Protein AF-A0A8T3TRQ3-F1 (afdb_monomer_lite)

Secondary structure (DSSP, 8-state):
-HHHHHHHHHHHHHHHHHHHT-HHHHHHHHHHHHHHHHHHHHHHTHHHHHSS-SSS--TTHHHHHHHHHHHHHHHHHHHHHHHHHH-SSGGG--HHHHHHHHHIIIIIIIIHHHHHHHHHHT-TT--HHHHHHHHHHHHHHHHHHHHHHHTT-HHHHHHHHHHHHHHHHHHHHHHHHHHHHTSPPGGGGGPPPPP--

Radius of gyration: 22.0 Å; chains: 1; bounding box: 48×35×87 Å

Foldseek 3Di:
DLLVCLQVVLVVQCVVCVVPVNNLVSLVSSLVSLVVSLVCLVVPPLVVLCPDDPPFLALSVLQNQLSVLVSVLSVLVNVQSVCCSPDPDNVPGLVLSVVLSVCSNVLRHVVSVVLSVLCVVQVVPPDSVLSVLLVCLSRVLSVQLSVCSVVVPPVSVVRSVVSNVVSVVSSVVVSVVRVVVPPDDCVVVVDDDPDDD

pLDDT: mean 89.7, std 10.01, range [53.72, 98.25]

Structure (mmCIF, N/CA/C/O backbone):
data_AF-A0A8T3TRQ3-F1
#
_entry.id   AF-A0A8T3TRQ3-F1
#
loop_
_atom_site.group_PDB
_atom_site.id
_atom_site.type_symbol
_atom_site.label_atom_id
_atom_site.label_alt_id
_atom_site.label_comp_id
_atom_site.label_asym_id
_atom_site.label_entity_id
_atom_site.label_seq_id
_atom_site.pdbx_PDB_ins_code
_atom_site.Cartn_x
_atom_site.Cartn_y
_atom_site.Cartn_z
_atom_site.occupancy
_atom_site.B_iso_or_equiv
_atom_site.auth_seq_id
_atom_site.auth_comp_id
_atom_site.auth_asym_id
_atom_site.auth_atom_id
_atom_site.pdbx_PDB_model_num
ATOM 1 N N . LEU A 1 1 ? 10.383 -18.252 5.170 1.00 75.94 1 LEU A N 1
ATOM 2 C CA . LEU A 1 1 ? 11.829 -17.995 4.984 1.00 75.94 1 LEU A CA 1
ATOM 3 C C . LEU A 1 1 ? 12.228 -17.947 3.516 1.00 75.94 1 LEU A C 1
ATOM 5 O O . LEU A 1 1 ? 12.729 -16.913 3.120 1.00 75.94 1 LEU A O 1
ATOM 9 N N . VAL A 1 2 ? 11.930 -18.964 2.694 1.00 77.75 2 VAL A N 1
ATOM 10 C CA . VAL A 1 2 ? 12.290 -18.967 1.252 1.00 77.75 2 VAL A CA 1
ATOM 11 C C . VAL A 1 2 ? 11.845 -17.703 0.504 1.00 77.75 2 VAL A C 1
ATOM 13 O O . VAL A 1 2 ? 12.655 -17.097 -0.178 1.00 77.75 2 VAL A O 1
ATOM 16 N N . GLN A 1 3 ? 10.599 -17.250 0.685 1.00 77.19 3 GLN A N 1
ATOM 17 C CA . GLN A 1 3 ? 10.119 -16.007 0.069 1.00 77.19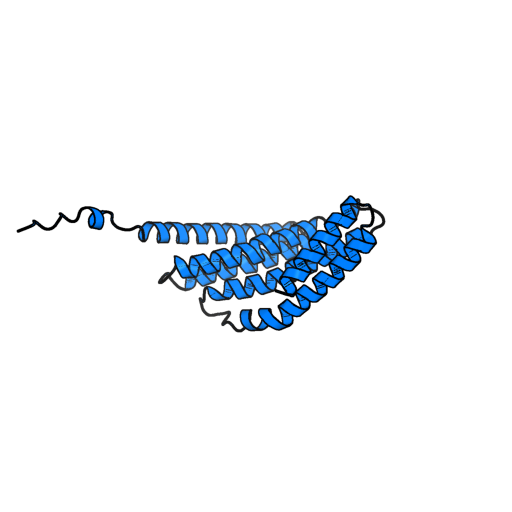 3 GLN A CA 1
ATOM 18 C C . GLN A 1 3 ? 10.913 -14.771 0.527 1.00 77.19 3 GLN A C 1
ATOM 20 O O . GLN A 1 3 ? 11.322 -13.977 -0.304 1.00 77.19 3 GLN A O 1
ATOM 25 N N . LEU A 1 4 ? 11.143 -14.613 1.836 1.00 80.12 4 LEU A N 1
ATOM 26 C CA . LEU A 1 4 ? 11.917 -13.488 2.379 1.00 80.12 4 LEU A CA 1
ATOM 27 C C . LEU A 1 4 ? 13.363 -13.510 1.872 1.00 80.12 4 LEU A C 1
ATOM 29 O O . LEU A 1 4 ? 13.895 -12.472 1.503 1.00 80.12 4 LEU A O 1
ATOM 33 N N . GLY A 1 5 ? 13.963 -14.702 1.806 1.00 77.31 5 GLY A N 1
ATOM 34 C CA . GLY A 1 5 ? 15.280 -14.904 1.216 1.00 77.31 5 GLY A CA 1
ATOM 35 C C . GLY A 1 5 ? 15.308 -14.517 -0.260 1.00 77.31 5 GLY A C 1
ATOM 36 O O . GLY A 1 5 ? 16.213 -13.806 -0.667 1.00 77.31 5 GLY A O 1
ATOM 37 N N . ALA A 1 6 ? 14.299 -14.908 -1.044 1.00 78.44 6 ALA A N 1
ATOM 38 C CA . ALA A 1 6 ? 14.194 -14.538 -2.454 1.00 78.44 6 ALA A CA 1
ATOM 39 C C . ALA A 1 6 ? 14.056 -13.017 -2.653 1.00 78.44 6 ALA A C 1
ATOM 41 O O . ALA A 1 6 ? 14.806 -12.459 -3.446 1.00 78.44 6 ALA A O 1
ATOM 42 N N . LEU A 1 7 ? 13.180 -12.348 -1.886 1.00 79.25 7 LEU A N 1
ATOM 43 C CA . LEU A 1 7 ? 13.025 -10.883 -1.909 1.00 79.25 7 LEU A CA 1
ATOM 44 C C . LEU A 1 7 ? 14.354 -10.175 -1.592 1.00 79.25 7 LEU A C 1
ATOM 46 O O . LEU A 1 7 ? 14.756 -9.240 -2.280 1.00 79.25 7 LEU A O 1
ATOM 50 N N . PHE A 1 8 ? 15.037 -10.631 -0.540 1.00 84.81 8 PHE A N 1
ATOM 51 C CA . PHE A 1 8 ? 16.283 -10.034 -0.066 1.00 84.81 8 PHE A CA 1
ATOM 52 C C . PHE A 1 8 ? 17.439 -10.248 -1.047 1.00 84.81 8 PHE A C 1
ATOM 54 O O . PHE A 1 8 ? 18.136 -9.299 -1.398 1.00 84.81 8 PHE A O 1
ATOM 61 N N . ILE A 1 9 ? 17.623 -11.483 -1.518 1.00 87.62 9 ILE A N 1
ATOM 62 C CA . ILE A 1 9 ? 18.669 -11.831 -2.484 1.00 87.62 9 ILE A CA 1
ATOM 63 C C . ILE A 1 9 ? 18.440 -11.086 -3.799 1.00 87.62 9 ILE A C 1
ATOM 65 O O . ILE A 1 9 ? 19.387 -10.514 -4.328 1.00 87.62 9 ILE A O 1
ATOM 69 N N . GLY A 1 10 ? 17.199 -11.032 -4.292 1.00 80.81 10 GLY A N 1
ATOM 70 C CA . GLY A 1 10 ? 16.853 -10.234 -5.465 1.00 80.81 10 GLY A CA 1
ATOM 71 C C . GLY A 1 10 ? 17.275 -8.777 -5.286 1.00 80.81 10 GLY A C 1
ATOM 72 O O . GLY A 1 10 ? 18.001 -8.244 -6.125 1.00 80.81 10 GLY A O 1
ATOM 73 N N . GLY A 1 11 ? 16.884 -8.157 -4.167 1.00 83.94 11 GLY A N 1
ATOM 74 C CA . GLY A 1 11 ? 17.253 -6.779 -3.827 1.00 83.94 11 GLY A CA 1
ATOM 75 C C . GLY A 1 11 ? 18.766 -6.536 -3.822 1.00 83.94 11 GLY A C 1
ATOM 76 O O . GLY A 1 11 ? 19.238 -5.587 -4.439 1.00 83.94 11 GLY A O 1
ATOM 77 N N . LEU A 1 12 ? 19.546 -7.426 -3.202 1.00 89.12 12 LEU A N 1
ATOM 78 C CA . LEU A 1 12 ? 21.008 -7.321 -3.217 1.00 89.12 12 LEU A CA 1
ATOM 79 C C . LEU A 1 12 ? 21.589 -7.432 -4.630 1.00 89.12 12 LEU A C 1
ATOM 81 O O . LEU A 1 12 ? 22.500 -6.683 -4.978 1.00 89.12 12 LEU A O 1
ATOM 85 N N . ILE A 1 13 ? 21.065 -8.350 -5.445 1.00 89.25 13 ILE A N 1
ATOM 86 C CA . ILE A 1 13 ? 21.549 -8.578 -6.809 1.00 89.25 13 ILE A CA 1
ATOM 87 C C . ILE A 1 13 ? 21.317 -7.343 -7.677 1.00 89.25 13 ILE A C 1
ATOM 89 O O . ILE A 1 13 ? 22.256 -6.901 -8.337 1.00 89.25 13 ILE A O 1
ATOM 93 N N . ILE A 1 14 ? 20.115 -6.755 -7.654 1.00 86.25 14 ILE A N 1
ATOM 94 C CA . ILE A 1 14 ? 19.834 -5.554 -8.452 1.00 86.25 14 ILE A CA 1
ATOM 95 C C . ILE A 1 14 ? 20.661 -4.356 -7.983 1.00 86.25 14 ILE A C 1
ATOM 97 O O . ILE A 1 14 ? 21.214 -3.652 -8.820 1.00 86.25 14 ILE A O 1
ATOM 101 N N . SER A 1 15 ? 20.848 -4.165 -6.672 1.00 89.81 15 SER A N 1
ATOM 102 C C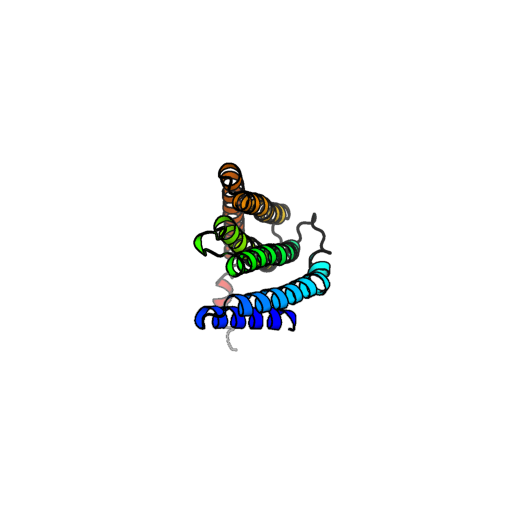A . SER A 1 15 ? 21.710 -3.095 -6.152 1.00 89.81 15 SER A CA 1
ATOM 103 C C . SER A 1 15 ? 23.169 -3.249 -6.590 1.00 89.81 15 SER A C 1
ATOM 105 O O . SER A 1 15 ? 23.786 -2.275 -7.013 1.00 89.81 15 SER A O 1
ATOM 107 N N . LEU A 1 16 ? 23.720 -4.467 -6.534 1.00 90.06 16 LEU A N 1
ATOM 108 C CA . LEU A 1 16 ? 25.079 -4.736 -7.012 1.00 90.06 16 LEU A CA 1
ATOM 109 C C . LEU A 1 16 ? 25.198 -4.545 -8.526 1.00 90.06 16 LEU A C 1
ATOM 111 O O . LEU A 1 16 ? 26.188 -3.985 -8.983 1.00 90.06 16 LEU A O 1
ATOM 115 N N . GLY A 1 17 ? 24.194 -4.967 -9.297 1.00 88.56 17 GLY A N 1
ATOM 116 C CA . GLY A 1 17 ? 24.194 -4.788 -10.747 1.00 88.56 17 GLY A CA 1
ATOM 117 C C . GLY A 1 17 ? 24.122 -3.337 -11.188 1.00 88.56 17 GLY A C 1
ATOM 118 O O . GLY A 1 17 ? 24.855 -2.960 -12.094 1.00 88.56 17 GLY A O 1
ATOM 119 N N . LEU A 1 18 ? 23.317 -2.521 -10.502 1.00 87.81 18 LEU A N 1
ATOM 120 C CA . LEU A 1 18 ? 23.277 -1.069 -10.698 1.00 87.81 18 LEU A CA 1
ATOM 121 C C . LEU A 1 18 ? 24.628 -0.414 -10.381 1.00 87.81 18 LEU A C 1
ATOM 123 O O . LEU A 1 18 ? 25.059 0.491 -11.083 1.00 87.81 18 LEU A O 1
ATOM 127 N N . MET A 1 19 ? 25.314 -0.872 -9.332 1.00 92.12 19 MET A N 1
ATOM 128 C CA . MET A 1 19 ? 26.615 -0.322 -8.939 1.00 92.12 19 MET A CA 1
ATOM 129 C C . MET A 1 19 ? 27.741 -0.700 -9.913 1.00 92.12 19 MET A C 1
ATOM 131 O O . MET A 1 19 ? 28.693 0.058 -10.086 1.00 92.12 19 MET A O 1
ATOM 135 N N . LEU A 1 20 ? 27.666 -1.892 -10.505 1.00 93.75 20 LEU A N 1
ATOM 136 C CA . LEU A 1 20 ? 28.741 -2.488 -11.298 1.00 93.75 20 LEU A CA 1
ATOM 137 C C . LEU A 1 20 ? 28.499 -2.420 -12.819 1.00 93.75 20 LEU A C 1
ATOM 139 O O . LEU A 1 20 ? 29.344 -2.900 -13.573 1.00 93.75 20 LEU A O 1
ATOM 143 N N . GLY A 1 21 ? 27.383 -1.836 -13.272 1.00 88.44 21 GLY A N 1
ATOM 144 C CA . GLY A 1 21 ? 27.085 -1.621 -14.694 1.00 88.44 21 GLY A CA 1
ATOM 145 C C . GLY A 1 21 ? 26.586 -2.860 -15.447 1.00 88.44 21 GLY A C 1
ATOM 146 O O . GLY A 1 21 ? 26.899 -3.033 -16.623 1.00 88.44 21 GLY A O 1
ATOM 147 N N . PHE A 1 22 ? 25.884 -3.777 -14.768 1.00 91.06 22 PHE A N 1
ATOM 148 C CA . PHE A 1 22 ? 25.242 -4.951 -15.387 1.00 91.06 22 PHE A CA 1
ATOM 149 C C . PHE A 1 22 ? 23.745 -5.031 -15.054 1.00 91.06 22 PHE A C 1
ATOM 151 O O . PHE A 1 22 ? 23.197 -6.082 -14.705 1.00 91.06 22 PHE A O 1
ATOM 158 N N . GLU A 1 23 ? 23.065 -3.895 -15.175 1.00 89.38 23 GLU A N 1
ATOM 159 C CA . GLU A 1 23 ? 21.674 -3.664 -14.784 1.00 89.38 23 GLU A CA 1
ATOM 160 C C . GLU A 1 23 ? 20.723 -4.681 -15.411 1.00 89.38 23 GLU A C 1
ATOM 162 O O . GLU A 1 23 ? 19.854 -5.219 -14.727 1.00 89.38 23 GLU A O 1
ATOM 167 N N . GLN A 1 24 ? 20.924 -5.008 -16.690 1.00 90.06 24 GLN A N 1
ATOM 168 C CA . GLN A 1 24 ? 20.055 -5.930 -17.417 1.00 90.06 24 GLN A CA 1
ATOM 169 C C . GLN A 1 24 ? 20.097 -7.353 -16.841 1.00 90.06 24 GLN A C 1
ATOM 171 O O . GLN A 1 24 ? 19.055 -7.959 -16.580 1.00 90.06 24 GLN A O 1
ATOM 176 N N . ALA A 1 25 ? 21.298 -7.887 -16.592 1.00 91.75 25 ALA A N 1
ATOM 177 C CA . ALA A 1 25 ? 21.463 -9.227 -16.032 1.00 91.75 25 ALA A CA 1
ATOM 178 C C . ALA A 1 25 ? 20.950 -9.292 -14.586 1.00 91.75 25 ALA A C 1
ATOM 180 O O . ALA A 1 25 ? 20.216 -10.213 -14.217 1.00 91.75 25 ALA A O 1
ATOM 181 N N . ALA A 1 26 ? 21.294 -8.291 -13.774 1.00 92.31 26 ALA A N 1
ATOM 182 C CA . ALA A 1 26 ? 20.870 -8.228 -12.383 1.00 92.31 26 ALA A CA 1
ATOM 183 C C . ALA A 1 26 ? 19.357 -8.024 -12.237 1.00 92.31 26 ALA A C 1
ATOM 185 O O . ALA A 1 26 ? 18.722 -8.703 -11.429 1.00 92.31 26 ALA A O 1
ATOM 186 N N . GLY A 1 27 ? 18.763 -7.146 -13.047 1.00 92.12 27 GLY A N 1
ATOM 187 C CA . GLY A 1 27 ? 17.321 -6.929 -13.089 1.00 92.12 27 GLY A CA 1
ATOM 188 C C . GLY A 1 27 ? 16.559 -8.164 -13.562 1.00 92.12 27 GLY A C 1
ATOM 189 O O . GLY A 1 27 ? 15.536 -8.507 -12.975 1.00 92.12 27 GLY A O 1
ATOM 190 N N . GLY A 1 28 ? 17.083 -8.912 -14.538 1.00 93.56 28 GLY A N 1
ATOM 191 C CA . GLY A 1 28 ? 16.498 -10.192 -14.947 1.00 93.56 28 GLY A CA 1
ATOM 192 C C . GLY A 1 28 ? 16.443 -11.209 -13.799 1.00 93.56 28 GLY A C 1
ATOM 193 O O . GLY A 1 28 ? 15.399 -11.813 -13.544 1.00 93.56 28 GLY A O 1
ATOM 194 N N . ILE A 1 29 ? 17.541 -11.357 -13.049 1.00 93.44 29 ILE A N 1
ATOM 195 C CA . ILE A 1 29 ? 17.586 -12.248 -11.877 1.00 93.44 29 ILE A CA 1
ATOM 196 C C . ILE A 1 29 ? 16.656 -11.745 -10.766 1.00 93.44 29 ILE A C 1
ATOM 198 O O . ILE A 1 29 ? 15.923 -12.545 -10.177 1.00 93.44 29 ILE A O 1
ATOM 202 N N . TYR A 1 30 ? 16.636 -10.432 -10.514 1.00 93.38 30 TYR A N 1
ATOM 203 C CA . TYR A 1 30 ? 15.696 -9.800 -9.590 1.00 93.38 30 TYR A CA 1
ATOM 204 C C . TYR A 1 30 ? 14.259 -10.199 -9.930 1.00 93.38 30 TYR A C 1
ATOM 206 O O . TYR A 1 30 ? 13.586 -10.794 -9.090 1.00 93.38 30 TYR A O 1
ATOM 214 N N . LEU A 1 31 ? 13.817 -9.987 -11.173 1.00 95.44 31 LEU A N 1
ATOM 215 C CA . LEU A 1 31 ? 12.453 -10.298 -11.607 1.00 95.44 31 LEU A CA 1
ATOM 216 C C . LEU A 1 31 ? 12.097 -11.774 -11.400 1.00 95.44 31 LEU A C 1
ATOM 218 O O . LEU A 1 31 ? 11.002 -12.074 -10.925 1.00 95.44 31 LEU A O 1
ATOM 222 N N . LEU A 1 32 ? 13.017 -12.699 -11.690 1.00 94.62 32 LEU A N 1
ATOM 223 C CA . LEU A 1 32 ? 12.798 -14.131 -11.463 1.00 94.62 32 LEU A CA 1
ATOM 224 C C . LEU A 1 32 ? 12.642 -14.463 -9.977 1.00 94.62 32 LEU A C 1
ATOM 226 O O . LEU A 1 32 ? 11.696 -15.151 -9.586 1.00 94.62 32 LEU A O 1
ATOM 230 N N . THR A 1 33 ? 13.547 -13.962 -9.133 1.00 93.44 33 THR A N 1
ATOM 231 C CA . THR A 1 33 ? 13.481 -14.198 -7.681 1.00 93.44 33 THR A CA 1
ATOM 232 C C . THR A 1 33 ? 12.202 -13.612 -7.081 1.00 93.44 33 THR A C 1
ATOM 234 O O . THR A 1 33 ? 11.552 -14.242 -6.241 1.00 93.44 33 THR A O 1
ATOM 237 N N . GLN A 1 34 ? 11.779 -12.461 -7.597 1.00 92.69 34 GLN A N 1
ATOM 238 C CA . GLN A 1 34 ? 10.582 -11.761 -7.178 1.00 92.69 34 GLN A CA 1
ATOM 239 C C . GLN A 1 34 ? 9.304 -12.465 -7.618 1.00 92.69 34 GLN A C 1
ATOM 241 O O . GLN A 1 34 ? 8.378 -12.614 -6.820 1.00 92.69 34 GLN A O 1
ATOM 246 N N . LEU A 1 35 ? 9.278 -12.994 -8.841 1.00 95.50 35 LEU A N 1
ATOM 247 C CA . LEU A 1 35 ? 8.182 -13.820 -9.332 1.00 95.50 35 LEU A CA 1
ATOM 248 C C . LEU A 1 35 ? 7.996 -15.062 -8.454 1.00 95.50 35 LEU A C 1
ATOM 250 O O . LEU A 1 35 ? 6.878 -15.363 -8.034 1.00 95.50 35 LEU A O 1
ATOM 254 N N . VAL A 1 36 ? 9.089 -15.755 -8.115 1.00 95.12 36 VAL A N 1
ATOM 255 C CA . VAL A 1 36 ? 9.049 -16.905 -7.197 1.00 95.12 36 VAL A CA 1
ATOM 256 C C . VAL A 1 36 ? 8.499 -16.488 -5.832 1.00 95.12 36 VAL A C 1
ATOM 258 O O . VAL A 1 36 ? 7.636 -17.174 -5.278 1.00 95.12 36 VAL A O 1
ATOM 261 N N . ALA A 1 37 ? 8.955 -15.354 -5.295 1.00 92.81 37 ALA A N 1
ATOM 262 C CA . ALA A 1 37 ? 8.471 -14.827 -4.026 1.00 92.81 37 ALA A CA 1
ATOM 263 C C . ALA A 1 37 ? 6.957 -14.542 -4.055 1.00 92.81 37 ALA A C 1
ATOM 265 O O . ALA A 1 37 ? 6.242 -14.990 -3.154 1.00 92.81 37 ALA A O 1
ATOM 266 N N . VAL A 1 38 ? 6.461 -13.863 -5.098 1.00 95.25 38 VAL A N 1
ATOM 267 C CA . VAL A 1 38 ? 5.030 -13.567 -5.293 1.00 95.25 38 VAL A CA 1
ATOM 268 C C . VAL A 1 38 ? 4.220 -14.850 -5.392 1.00 95.25 38 VAL A C 1
ATOM 270 O O . VAL A 1 38 ? 3.243 -15.008 -4.665 1.00 95.25 38 VAL A O 1
ATOM 273 N N . VAL A 1 39 ? 4.628 -15.797 -6.239 1.00 96.31 39 VAL A N 1
ATOM 274 C CA . VAL A 1 39 ? 3.897 -17.058 -6.429 1.00 96.31 39 VAL A CA 1
ATOM 275 C C . VAL A 1 39 ? 3.804 -17.829 -5.114 1.00 96.31 39 VAL A C 1
ATOM 277 O O . VAL A 1 39 ? 2.724 -18.276 -4.725 1.00 96.31 39 VAL A O 1
ATOM 280 N N . LEU A 1 40 ? 4.910 -17.944 -4.373 1.00 95.56 40 LEU A N 1
ATOM 281 C CA . LEU A 1 40 ? 4.904 -18.609 -3.071 1.00 95.56 40 LEU A CA 1
ATOM 282 C C . LEU A 1 40 ? 4.009 -17.885 -2.059 1.00 95.56 40 LEU A C 1
ATOM 284 O O . LEU A 1 40 ? 3.291 -18.554 -1.312 1.00 95.56 40 LEU A O 1
ATOM 288 N N . PHE A 1 41 ? 4.014 -16.551 -2.043 1.00 95.06 41 PHE A N 1
ATOM 289 C CA . PHE A 1 41 ? 3.140 -15.755 -1.181 1.00 95.06 41 PHE A CA 1
ATOM 290 C C . PHE A 1 41 ? 1.660 -15.981 -1.501 1.00 95.06 41 PHE A C 1
ATOM 292 O O . PHE A 1 41 ? 0.870 -16.295 -0.606 1.00 95.06 41 PHE A O 1
ATOM 299 N N . VAL A 1 42 ? 1.302 -15.874 -2.782 1.00 96.56 42 VAL A N 1
ATOM 300 C CA . VAL A 1 42 ? -0.066 -16.013 -3.299 1.00 96.56 42 VAL A CA 1
ATOM 301 C C . VAL A 1 42 ? -0.611 -17.415 -3.052 1.00 96.56 42 VAL A C 1
ATOM 303 O O . VAL A 1 42 ? -1.777 -17.570 -2.710 1.00 96.56 42 VAL A O 1
ATOM 306 N N . VAL A 1 43 ? 0.219 -18.452 -3.173 1.00 96.88 43 VAL A N 1
ATOM 307 C CA . VAL A 1 43 ? -0.225 -19.837 -2.968 1.00 96.88 43 VAL A CA 1
ATOM 308 C C . VAL A 1 43 ? -0.263 -20.212 -1.485 1.00 96.88 43 VAL A C 1
ATOM 310 O O . VAL A 1 43 ? -1.161 -20.932 -1.049 1.00 96.88 43 VAL A O 1
ATOM 313 N N . ARG A 1 44 ? 0.706 -19.759 -0.678 1.00 94.50 44 ARG A N 1
ATOM 314 C CA . ARG A 1 44 ? 0.864 -20.253 0.704 1.00 94.50 44 ARG A CA 1
ATOM 315 C C . ARG A 1 44 ? 0.253 -19.344 1.762 1.00 94.50 44 ARG A C 1
ATOM 317 O O . ARG A 1 44 ? -0.259 -19.852 2.759 1.00 94.50 44 ARG A O 1
ATOM 324 N N . ILE A 1 45 ? 0.327 -18.030 1.595 1.00 92.06 45 ILE A N 1
ATOM 325 C CA . ILE A 1 45 ? -0.012 -17.068 2.653 1.00 92.06 45 ILE A CA 1
ATOM 326 C C . ILE A 1 45 ? -1.349 -16.400 2.351 1.00 92.06 45 ILE A C 1
ATOM 328 O O . ILE A 1 45 ? -2.267 -16.459 3.173 1.00 92.06 45 ILE A O 1
ATOM 332 N N . MET A 1 46 ? -1.489 -15.851 1.147 1.00 92.62 46 MET A N 1
ATOM 333 C CA . MET A 1 46 ? -2.660 -15.085 0.728 1.00 92.62 46 MET A CA 1
ATOM 334 C C . MET A 1 46 ? -4.001 -15.816 0.943 1.00 92.62 46 MET A C 1
ATOM 336 O O . MET A 1 46 ? -4.893 -15.206 1.526 1.00 92.62 46 MET A O 1
ATOM 340 N N . PRO A 1 47 ? -4.186 -17.119 0.641 1.00 94.12 47 PRO A N 1
ATOM 341 C CA . PRO A 1 47 ? -5.492 -17.762 0.791 1.00 94.12 47 PRO A CA 1
ATOM 342 C C . PRO A 1 47 ? -5.947 -17.816 2.252 1.00 94.12 47 PRO A C 1
ATOM 344 O O . PRO A 1 47 ? -7.134 -17.711 2.541 1.00 94.12 47 PRO A O 1
ATOM 347 N N . ARG A 1 48 ? -5.006 -17.948 3.197 1.00 91.75 48 ARG A N 1
ATOM 348 C CA . ARG A 1 48 ? -5.310 -17.919 4.636 1.00 91.75 48 ARG A CA 1
ATOM 349 C C . ARG A 1 48 ? -5.674 -16.511 5.102 1.00 91.75 48 ARG A C 1
ATOM 351 O O . ARG A 1 48 ? -6.559 -16.370 5.941 1.00 91.75 48 ARG A O 1
ATOM 358 N N . ALA A 1 49 ? -5.017 -15.494 4.549 1.00 90.25 49 ALA A N 1
ATOM 359 C CA . ALA A 1 49 ? -5.312 -14.096 4.842 1.00 90.25 49 ALA A CA 1
ATOM 360 C C . ALA A 1 49 ? -6.682 -13.661 4.286 1.00 90.25 49 ALA A C 1
ATOM 362 O O . ALA A 1 49 ? -7.383 -12.893 4.937 1.00 90.25 49 ALA A O 1
ATOM 363 N N . LEU A 1 50 ? -7.092 -14.188 3.124 1.00 92.88 50 LEU A N 1
ATOM 364 C CA . LEU A 1 50 ? -8.345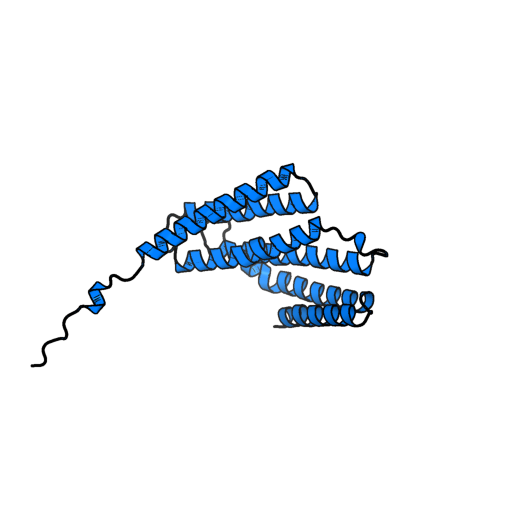 -13.808 2.461 1.00 92.88 50 LEU A CA 1
ATOM 365 C C . LEU A 1 50 ? -9.594 -14.546 2.955 1.00 92.88 50 LEU A C 1
ATOM 367 O O . LEU A 1 50 ? -10.698 -14.061 2.731 1.00 92.88 50 LEU A O 1
ATOM 371 N N . ARG A 1 51 ? -9.451 -15.685 3.644 1.00 92.06 51 ARG A N 1
ATOM 372 C CA . ARG A 1 51 ? -10.569 -16.492 4.187 1.00 92.06 51 ARG A CA 1
ATOM 373 C C . ARG A 1 51 ? -11.366 -15.819 5.315 1.00 92.06 51 ARG A C 1
ATOM 375 O O . ARG A 1 51 ? -12.169 -16.475 5.971 1.00 92.06 51 ARG A O 1
ATOM 382 N N . ARG A 1 52 ? -11.115 -14.543 5.592 1.00 86.44 52 ARG A N 1
ATOM 383 C CA . ARG A 1 52 ? -11.808 -13.780 6.630 1.00 86.44 52 ARG A CA 1
ATOM 384 C C . ARG A 1 52 ? -13.149 -13.283 6.113 1.00 86.44 52 ARG A C 1
ATOM 386 O O . ARG A 1 52 ? -13.328 -13.105 4.913 1.00 86.44 52 ARG A O 1
ATOM 393 N N . ASP A 1 53 ? -14.080 -13.049 7.028 1.00 88.81 53 ASP A N 1
ATOM 394 C CA . ASP A 1 53 ? -15.309 -12.346 6.689 1.00 88.81 53 ASP A CA 1
ATOM 395 C C . ASP A 1 53 ? -14.965 -10.880 6.406 1.00 88.81 53 ASP A C 1
ATOM 397 O O . ASP A 1 53 ? -14.459 -10.178 7.278 1.00 88.81 53 ASP A O 1
ATOM 401 N N . TRP A 1 54 ? -15.200 -10.433 5.173 1.00 89.38 54 TRP A N 1
ATOM 402 C CA . TRP A 1 54 ? -14.911 -9.066 4.737 1.00 89.38 54 TRP A CA 1
ATOM 403 C C . TRP A 1 54 ? -15.994 -8.072 5.159 1.00 89.38 54 TRP A C 1
ATOM 405 O O . TRP A 1 54 ? -15.748 -6.864 5.186 1.00 89.38 54 TRP A O 1
ATOM 415 N N . THR A 1 55 ? -17.169 -8.568 5.539 1.00 87.56 55 THR A N 1
ATOM 416 C CA . THR A 1 55 ? -18.338 -7.763 5.900 1.00 87.56 55 THR A CA 1
ATOM 417 C C . THR A 1 55 ? -18.402 -7.493 7.403 1.00 87.56 55 THR A C 1
ATOM 419 O O . THR A 1 55 ? -18.665 -6.360 7.806 1.00 87.56 55 THR A O 1
ATOM 422 N N . ALA A 1 56 ? -18.037 -8.465 8.244 1.00 85.62 56 ALA A N 1
ATOM 423 C CA . ALA A 1 56 ? -17.973 -8.291 9.697 1.00 85.62 56 ALA A CA 1
ATOM 424 C C . ALA A 1 56 ? -16.919 -7.258 10.115 1.00 85.62 56 ALA A C 1
ATOM 426 O O . ALA A 1 56 ? -15.874 -7.174 9.485 1.00 85.62 56 ALA A O 1
ATOM 427 N N . SER A 1 57 ? -17.131 -6.504 11.202 1.00 84.94 57 SER A N 1
ATOM 428 C CA . SER A 1 57 ? -16.151 -5.529 11.721 1.00 84.94 57 SER A CA 1
ATOM 429 C C . SER A 1 57 ? -14.924 -6.165 12.406 1.00 84.94 57 SER A C 1
ATOM 431 O O . SER A 1 57 ? -14.565 -5.806 13.527 1.00 84.94 57 SER A O 1
ATOM 433 N N . ASP A 1 58 ? -14.265 -7.109 11.740 1.00 89.06 58 ASP A N 1
ATOM 434 C CA . ASP A 1 58 ? -13.055 -7.762 12.232 1.00 89.06 58 ASP A CA 1
ATOM 435 C C . ASP A 1 58 ? -11.803 -6.939 11.846 1.00 89.06 58 ASP A C 1
ATOM 437 O O . ASP A 1 58 ? -11.563 -6.716 10.647 1.00 89.06 58 ASP A O 1
ATOM 441 N N . PRO A 1 59 ? -10.979 -6.499 12.822 1.00 90.31 59 PRO A N 1
ATOM 442 C CA . PRO A 1 59 ? -9.668 -5.898 12.573 1.00 90.31 59 PRO A CA 1
ATOM 443 C C . PRO A 1 59 ? -8.744 -6.750 11.698 1.00 90.31 59 PRO A C 1
ATOM 445 O O . PRO A 1 59 ? -7.891 -6.214 10.990 1.00 90.31 59 PRO A O 1
ATOM 448 N N . MET A 1 60 ? -8.912 -8.078 11.702 1.00 91.31 60 MET A N 1
ATOM 449 C CA . MET A 1 60 ? -8.069 -8.991 10.928 1.00 91.31 60 MET A CA 1
ATOM 450 C C . MET A 1 60 ? -8.191 -8.800 9.413 1.00 91.31 60 MET A C 1
ATOM 452 O O . MET A 1 60 ? -7.268 -9.162 8.680 1.00 91.31 60 MET A O 1
ATOM 456 N N . ARG A 1 61 ? -9.277 -8.185 8.923 1.00 94.00 61 ARG A N 1
ATOM 457 C CA . ARG A 1 61 ? -9.441 -7.863 7.494 1.00 94.00 61 ARG A CA 1
ATOM 458 C C . ARG A 1 61 ? -8.348 -6.936 6.974 1.00 94.00 61 ARG A C 1
ATOM 460 O O . ARG A 1 61 ? -7.976 -7.047 5.810 1.00 94.00 61 ARG A O 1
ATOM 467 N N . HIS A 1 62 ? -7.781 -6.079 7.825 1.00 95.50 62 HIS A N 1
ATOM 468 C CA . HIS A 1 62 ? -6.651 -5.238 7.439 1.00 95.50 62 HIS A CA 1
ATOM 469 C C . HIS A 1 62 ? -5.427 -6.064 7.015 1.00 95.50 62 HIS A C 1
ATOM 471 O O . HIS A 1 62 ? -4.759 -5.708 6.052 1.00 95.50 62 HIS A O 1
ATOM 477 N N . PHE A 1 63 ? -5.162 -7.212 7.646 1.00 95.25 63 PHE A N 1
ATOM 478 C CA . PHE A 1 63 ? -4.075 -8.109 7.225 1.00 95.25 63 PHE A CA 1
ATOM 479 C C . PHE A 1 63 ? -4.386 -8.801 5.890 1.00 95.25 63 PHE A C 1
ATOM 481 O O . PHE A 1 63 ? -3.487 -9.028 5.075 1.00 95.25 63 PHE A O 1
ATOM 488 N N . GLY A 1 64 ? -5.664 -9.108 5.642 1.00 95.81 64 GLY A N 1
ATOM 489 C CA . GLY A 1 64 ? -6.142 -9.579 4.341 1.00 95.81 64 GLY A CA 1
ATOM 490 C C . GLY A 1 64 ? -5.910 -8.538 3.244 1.00 95.81 64 GLY A C 1
ATOM 491 O O . GLY A 1 64 ? -5.312 -8.852 2.216 1.00 95.81 64 GLY A O 1
ATOM 492 N N . ALA A 1 65 ? -6.305 -7.287 3.491 1.00 97.31 65 ALA A N 1
ATOM 493 C CA . ALA A 1 65 ? -6.082 -6.171 2.576 1.00 97.31 65 ALA A CA 1
ATOM 494 C C . ALA A 1 65 ? -4.587 -5.896 2.348 1.00 97.31 65 ALA A C 1
ATOM 496 O O . ALA A 1 65 ? -4.162 -5.772 1.204 1.00 97.31 65 ALA A O 1
ATOM 497 N N . ALA A 1 66 ? -3.771 -5.907 3.406 1.00 97.81 66 ALA A N 1
ATOM 498 C CA . ALA A 1 66 ? -2.319 -5.776 3.299 1.00 97.81 66 ALA A CA 1
ATOM 499 C C . ALA A 1 66 ? -1.697 -6.872 2.427 1.00 97.81 66 ALA A C 1
ATOM 501 O O . ALA A 1 66 ? -0.778 -6.607 1.660 1.00 97.81 66 ALA A O 1
ATOM 502 N N . SER A 1 67 ? -2.224 -8.097 2.494 1.00 96.94 67 SER A N 1
ATOM 503 C CA . SER A 1 67 ? -1.762 -9.194 1.638 1.00 96.94 67 SER A CA 1
ATOM 504 C C . SER A 1 67 ? -2.089 -8.945 0.161 1.00 96.94 67 SER A C 1
ATOM 506 O O . SER A 1 67 ? -1.246 -9.208 -0.692 1.00 96.94 67 SER A O 1
ATOM 508 N N . LEU A 1 68 ? -3.277 -8.411 -0.150 1.00 97.50 68 LEU A N 1
ATOM 509 C CA . LEU A 1 68 ? -3.636 -8.014 -1.520 1.00 97.50 68 LEU A CA 1
ATOM 510 C C . LEU A 1 68 ? -2.707 -6.912 -2.028 1.00 97.50 68 LEU A C 1
ATOM 512 O O . LEU A 1 68 ? -2.120 -7.036 -3.101 1.00 97.50 68 LEU A O 1
ATOM 516 N N . TRP A 1 69 ? -2.532 -5.863 -1.228 1.00 98.19 69 TRP A N 1
ATOM 517 C CA . TRP A 1 69 ? -1.697 -4.727 -1.587 1.00 98.19 69 TRP A CA 1
ATOM 518 C C . TRP A 1 69 ? -0.220 -5.078 -1.715 1.00 98.19 69 TRP A C 1
ATOM 520 O O . TRP A 1 69 ? 0.438 -4.532 -2.590 1.00 98.19 69 TRP A O 1
ATOM 530 N N . ALA A 1 70 ? 0.293 -6.028 -0.931 1.00 96.88 70 ALA A N 1
ATOM 531 C CA . ALA A 1 70 ? 1.664 -6.510 -1.077 1.00 96.88 70 ALA A CA 1
ATOM 532 C C . ALA A 1 70 ? 1.896 -7.136 -2.457 1.00 96.88 70 ALA A C 1
ATOM 534 O O . ALA A 1 70 ? 2.935 -6.904 -3.069 1.00 96.88 70 ALA A O 1
ATOM 535 N N . VAL A 1 71 ? 0.921 -7.893 -2.970 1.00 97.56 71 VAL A N 1
ATOM 536 C CA . VAL A 1 71 ? 0.987 -8.453 -4.326 1.00 97.56 71 VAL A CA 1
ATOM 537 C C . VAL A 1 71 ? 0.896 -7.341 -5.367 1.00 97.56 71 VAL A C 1
ATOM 539 O O . VAL A 1 71 ? 1.718 -7.309 -6.274 1.00 97.56 71 VAL A O 1
ATOM 542 N N . VAL A 1 72 ? -0.052 -6.409 -5.224 1.00 98.12 72 VAL A N 1
ATOM 543 C CA . VAL A 1 72 ? -0.220 -5.285 -6.163 1.00 98.12 72 VAL A CA 1
ATOM 544 C C . VAL A 1 72 ? 1.039 -4.426 -6.231 1.00 98.12 72 VAL A C 1
ATOM 546 O O . VAL A 1 72 ? 1.593 -4.256 -7.312 1.00 98.12 72 VAL A O 1
ATOM 549 N N . ALA A 1 73 ? 1.519 -3.936 -5.087 1.00 97.00 73 ALA A N 1
ATOM 550 C CA . ALA A 1 73 ? 2.744 -3.154 -4.990 1.00 97.00 73 ALA A CA 1
ATOM 551 C C . ALA A 1 73 ? 3.904 -3.881 -5.659 1.00 97.00 73 ALA A C 1
ATOM 553 O O . ALA A 1 73 ? 4.672 -3.291 -6.416 1.00 97.00 73 ALA A O 1
ATOM 554 N N . LEU A 1 74 ? 3.994 -5.190 -5.420 1.00 95.69 74 LEU A N 1
ATOM 555 C CA . LEU A 1 74 ? 5.107 -5.933 -5.941 1.00 95.69 74 LEU A CA 1
ATOM 556 C C . LEU A 1 74 ? 5.048 -6.138 -7.459 1.00 95.69 74 LEU A C 1
ATOM 558 O O . LEU A 1 74 ? 6.065 -6.033 -8.139 1.00 95.69 74 LEU A O 1
ATOM 562 N N . LEU A 1 75 ? 3.862 -6.379 -8.008 1.00 97.69 75 LEU A N 1
ATOM 563 C CA . LEU A 1 75 ? 3.675 -6.455 -9.454 1.00 97.69 75 LEU A CA 1
ATOM 564 C C . LEU A 1 75 ? 3.968 -5.110 -10.13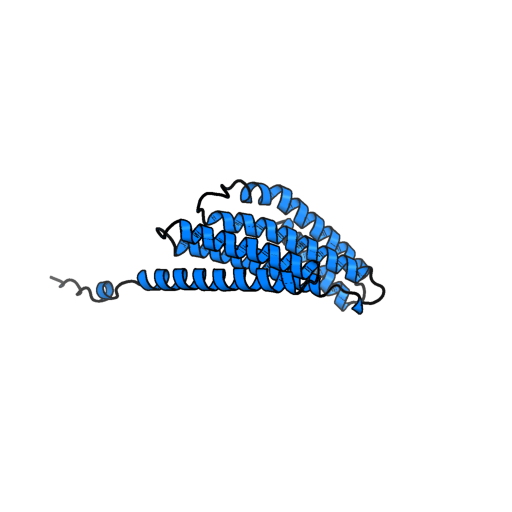5 1.00 97.69 75 LEU A C 1
ATOM 566 O O . LEU A 1 75 ? 4.610 -5.101 -11.183 1.00 97.69 75 LEU A O 1
ATOM 570 N N . LEU A 1 76 ? 3.566 -3.986 -9.529 1.00 97.50 76 LEU A N 1
ATOM 571 C CA . LEU A 1 76 ? 3.898 -2.647 -10.033 1.00 97.50 76 LEU A CA 1
ATOM 572 C C . LEU A 1 76 ? 5.412 -2.407 -10.025 1.00 97.50 76 LEU A C 1
ATOM 574 O O . LEU A 1 76 ? 5.967 -1.935 -11.015 1.00 97.50 76 LEU A O 1
ATOM 578 N N . PHE A 1 77 ? 6.100 -2.791 -8.949 1.00 94.88 77 PHE A N 1
ATOM 579 C CA . PHE A 1 77 ? 7.550 -2.644 -8.867 1.00 94.88 77 PHE A CA 1
ATOM 580 C C . PHE A 1 77 ? 8.298 -3.565 -9.841 1.00 94.88 77 PHE A C 1
ATOM 582 O O . PHE A 1 77 ? 9.257 -3.144 -10.482 1.00 94.88 77 PHE A O 1
ATOM 589 N N . MET A 1 78 ? 7.836 -4.805 -10.027 1.00 95.88 78 MET A N 1
ATOM 590 C CA . MET A 1 78 ? 8.371 -5.700 -11.059 1.00 95.88 78 MET A CA 1
ATOM 591 C C . MET A 1 78 ? 8.182 -5.119 -12.465 1.00 95.88 78 MET A C 1
ATOM 593 O O . MET A 1 78 ? 9.097 -5.192 -13.279 1.00 95.88 78 MET A O 1
ATOM 597 N N . TYR A 1 79 ? 7.031 -4.508 -12.750 1.00 96.19 79 TYR A N 1
ATOM 598 C CA . TYR A 1 79 ? 6.801 -3.805 -14.012 1.00 96.19 79 TYR A CA 1
ATOM 599 C C . TYR A 1 79 ? 7.781 -2.635 -14.213 1.00 96.19 79 TYR A C 1
ATOM 601 O O . TYR A 1 79 ? 8.325 -2.476 -15.307 1.00 96.19 79 TYR A O 1
ATOM 609 N N . LEU A 1 80 ? 8.068 -1.860 -13.163 1.00 94.62 80 LEU A N 1
ATOM 610 C CA . LEU A 1 80 ? 9.047 -0.769 -13.219 1.00 94.62 80 LEU A CA 1
ATOM 611 C C . LEU A 1 80 ? 10.460 -1.277 -13.491 1.00 94.62 80 LEU A C 1
ATOM 613 O O . LEU A 1 80 ? 11.128 -0.745 -14.369 1.00 94.62 80 LEU A O 1
ATOM 617 N N . VAL A 1 81 ? 10.897 -2.332 -12.797 1.00 93.31 81 VAL A N 1
ATOM 618 C CA . VAL A 1 81 ? 12.215 -2.937 -13.041 1.00 93.31 81 VAL A CA 1
ATOM 619 C C . VAL A 1 81 ? 12.304 -3.498 -14.456 1.00 93.31 81 VAL A C 1
ATOM 621 O O . VAL A 1 81 ? 13.311 -3.292 -15.123 1.00 93.31 81 VAL A O 1
ATOM 624 N N . PHE A 1 82 ? 11.257 -4.173 -14.937 1.00 94.50 82 PHE A N 1
ATOM 625 C CA . PHE A 1 82 ? 11.208 -4.665 -16.312 1.00 94.50 82 PHE A CA 1
ATOM 626 C C . PHE A 1 82 ? 11.331 -3.528 -17.331 1.00 94.50 82 PHE A C 1
ATOM 628 O O . PHE A 1 82 ? 12.108 -3.642 -18.276 1.00 94.50 82 PHE A O 1
ATOM 635 N N . THR A 1 83 ? 10.600 -2.433 -17.117 1.00 93.44 83 THR A N 1
ATOM 636 C CA . THR A 1 83 ? 10.659 -1.247 -17.979 1.00 93.44 83 THR A CA 1
ATOM 637 C C . THR A 1 83 ? 12.057 -0.639 -17.948 1.00 93.44 83 THR A C 1
ATOM 639 O O . THR A 1 83 ? 12.647 -0.444 -19.001 1.00 93.44 83 THR A O 1
ATOM 642 N N . PHE A 1 84 ? 12.633 -0.455 -16.758 1.00 91.00 84 PHE A N 1
ATOM 643 C CA . PHE A 1 84 ? 13.978 0.090 -16.566 1.00 91.00 84 PHE A CA 1
ATOM 644 C C . PHE A 1 84 ? 15.053 -0.671 -17.349 1.00 91.00 84 PHE A C 1
ATOM 646 O O . PHE A 1 84 ? 15.855 -0.063 -18.042 1.00 91.00 84 PHE A O 1
ATOM 653 N N . ILE A 1 85 ? 15.067 -2.005 -17.256 1.00 90.69 85 ILE A N 1
ATOM 654 C CA . ILE A 1 85 ? 16.109 -2.821 -17.901 1.00 90.69 85 ILE A CA 1
ATOM 655 C C . ILE A 1 85 ? 15.864 -3.091 -19.388 1.00 90.69 85 ILE A C 1
ATOM 657 O O . ILE A 1 85 ? 16.730 -3.661 -20.051 1.00 90.69 85 ILE A O 1
ATOM 661 N N . SER A 1 86 ? 14.667 -2.771 -19.882 1.00 89.75 86 SER A N 1
ATOM 662 C CA . SER A 1 86 ? 14.287 -2.960 -21.287 1.00 89.75 86 SER A CA 1
ATOM 663 C C . SER A 1 86 ? 14.303 -1.650 -22.071 1.00 89.75 86 SER A C 1
ATOM 665 O O . SER A 1 86 ? 14.377 -1.688 -23.298 1.00 89.75 86 SER A O 1
ATOM 667 N N . ALA A 1 87 ? 14.206 -0.512 -21.383 1.00 84.62 87 ALA A N 1
ATOM 668 C CA . ALA A 1 87 ? 14.258 0.807 -21.988 1.00 84.62 87 ALA A CA 1
ATOM 669 C C . ALA A 1 87 ? 15.676 1.116 -22.485 1.00 84.62 87 ALA A C 1
ATOM 671 O O . ALA A 1 87 ? 16.671 0.772 -21.846 1.00 84.62 87 ALA A O 1
ATOM 672 N N . GLY A 1 88 ? 15.760 1.776 -23.641 1.00 71.69 88 GLY A N 1
ATOM 673 C CA . GLY A 1 88 ? 17.017 2.338 -24.141 1.00 71.69 88 GLY A CA 1
ATOM 674 C C . GLY A 1 88 ? 17.368 3.676 -23.485 1.00 71.69 88 GLY A C 1
ATOM 675 O O . GLY A 1 88 ? 18.529 4.077 -23.520 1.00 71.69 88 GLY A O 1
ATOM 676 N N . ASP A 1 89 ? 16.374 4.337 -22.884 1.00 78.06 89 ASP A N 1
ATOM 677 C CA . ASP A 1 89 ? 16.484 5.631 -22.215 1.00 78.06 89 ASP A CA 1
ATOM 678 C C . ASP A 1 89 ? 15.839 5.563 -20.809 1.00 78.06 89 ASP A C 1
ATOM 680 O O . ASP A 1 89 ? 14.643 5.276 -20.694 1.00 78.06 89 ASP A O 1
ATOM 684 N N . PRO A 1 90 ? 16.599 5.804 -19.723 1.00 71.75 90 PRO A N 1
ATOM 685 C CA . PRO A 1 90 ? 16.073 5.846 -18.358 1.00 71.75 90 PRO A CA 1
ATOM 686 C C . PRO A 1 90 ? 14.973 6.890 -18.117 1.00 71.75 90 PRO A C 1
ATOM 688 O O . PRO A 1 90 ? 14.189 6.725 -17.178 1.00 71.75 90 PRO A O 1
ATOM 691 N N . ASP A 1 91 ? 14.887 7.938 -18.941 1.00 79.00 91 ASP A N 1
ATOM 692 C CA . ASP A 1 91 ? 13.864 8.983 -18.808 1.00 79.00 91 ASP A CA 1
ATOM 693 C C . ASP A 1 91 ? 12.454 8.488 -19.198 1.00 79.00 91 ASP A C 1
ATOM 695 O O . ASP A 1 91 ? 11.452 9.135 -18.890 1.00 79.00 91 ASP A O 1
ATOM 699 N N . GLU A 1 92 ? 12.341 7.297 -19.798 1.00 81.06 92 GLU A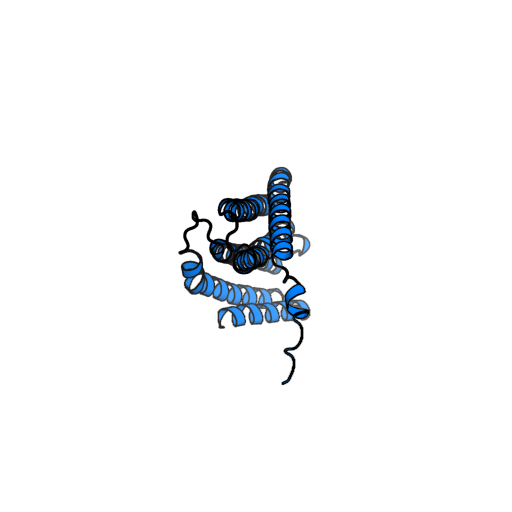 N 1
ATOM 700 C CA . GLU A 1 92 ? 11.066 6.656 -20.158 1.00 81.06 92 GLU A CA 1
ATOM 701 C C . GLU A 1 92 ? 10.367 5.956 -18.975 1.00 81.06 92 GLU A C 1
ATOM 703 O O . GLU A 1 92 ? 9.317 5.325 -19.139 1.00 81.06 92 GLU A O 1
ATOM 708 N N . LEU A 1 93 ? 10.920 6.048 -17.762 1.00 87.94 93 LEU A N 1
ATOM 709 C CA . LEU A 1 93 ? 10.327 5.419 -16.587 1.00 87.94 93 LEU A CA 1
ATOM 710 C C . LEU A 1 93 ? 8.969 6.043 -16.213 1.00 87.94 93 LEU A C 1
ATOM 712 O O . LEU A 1 93 ? 8.873 7.254 -15.993 1.00 87.94 93 LEU A O 1
ATOM 716 N N . PRO A 1 94 ? 7.912 5.228 -16.022 1.00 91.88 94 PRO A N 1
ATOM 717 C CA . PRO A 1 94 ? 6.597 5.733 -15.653 1.00 91.88 94 PRO A CA 1
ATOM 718 C C . PRO A 1 94 ? 6.568 6.119 -14.166 1.00 91.88 94 PRO A C 1
ATOM 720 O O . PRO A 1 94 ? 6.161 5.343 -13.296 1.00 91.88 94 PRO A O 1
ATOM 723 N N . PHE A 1 95 ? 6.999 7.345 -13.858 1.00 92.31 95 PHE A N 1
ATOM 724 C CA . PHE A 1 95 ? 7.064 7.890 -12.494 1.00 92.31 95 PHE A CA 1
ATOM 725 C C . PHE A 1 95 ? 5.735 7.803 -11.742 1.00 92.31 95 PHE A C 1
ATOM 727 O O . PHE A 1 95 ? 5.702 7.540 -10.541 1.00 92.31 95 PHE A O 1
ATOM 734 N N . ASN A 1 96 ? 4.618 7.980 -12.440 1.00 95.38 96 ASN A N 1
ATOM 735 C CA . ASN A 1 96 ? 3.284 7.842 -11.872 1.00 95.38 96 ASN A CA 1
ATOM 736 C C . ASN A 1 96 ? 3.026 6.417 -11.334 1.00 95.38 96 ASN A C 1
ATOM 738 O O . ASN A 1 96 ? 2.405 6.257 -10.282 1.00 95.38 96 ASN A O 1
ATOM 742 N N . VAL A 1 97 ? 3.572 5.387 -11.991 1.00 96.62 97 VAL A N 1
ATOM 743 C CA . VAL A 1 97 ? 3.497 3.988 -11.541 1.00 96.62 97 VAL A CA 1
ATOM 744 C C . VAL A 1 97 ? 4.457 3.717 -10.381 1.00 96.62 97 VAL A C 1
ATOM 746 O O . VAL A 1 97 ? 4.100 2.972 -9.469 1.00 96.62 97 VAL A O 1
ATOM 749 N N . LEU A 1 98 ? 5.629 4.361 -10.353 1.00 95.25 98 LEU A N 1
ATOM 750 C CA . LEU A 1 98 ? 6.531 4.327 -9.192 1.00 95.25 98 LEU A CA 1
ATOM 751 C C . LEU A 1 98 ? 5.847 4.879 -7.941 1.00 95.25 98 LEU A C 1
ATOM 753 O O . LEU A 1 98 ? 5.782 4.199 -6.918 1.00 95.25 98 LEU A O 1
ATOM 757 N N . ILE A 1 99 ? 5.220 6.049 -8.056 1.00 96.44 99 ILE A N 1
ATOM 758 C CA . ILE A 1 99 ? 4.459 6.649 -6.957 1.00 96.44 99 ILE A CA 1
ATOM 759 C C . ILE A 1 99 ? 3.289 5.736 -6.548 1.00 96.44 99 ILE A C 1
ATOM 761 O O . ILE A 1 99 ? 3.016 5.583 -5.356 1.00 96.44 99 ILE A O 1
ATOM 765 N N . ALA A 1 100 ? 2.603 5.096 -7.503 1.00 97.75 100 ALA A N 1
ATOM 766 C CA . ALA A 1 100 ? 1.532 4.138 -7.215 1.00 97.75 100 ALA A CA 1
ATOM 767 C C . ALA A 1 100 ? 2.032 2.915 -6.432 1.00 97.75 100 ALA A C 1
ATOM 769 O O . ALA A 1 100 ? 1.392 2.503 -5.462 1.00 97.75 100 ALA A O 1
ATOM 770 N N . SER A 1 101 ? 3.184 2.369 -6.829 1.00 97.50 101 SER A N 1
ATOM 771 C CA . SER A 1 101 ? 3.858 1.268 -6.140 1.00 97.50 101 SER A CA 1
ATOM 772 C C . SER A 1 101 ? 4.182 1.641 -4.692 1.00 97.50 101 SER A C 1
ATOM 774 O O . SER A 1 101 ? 3.838 0.895 -3.773 1.00 97.50 101 SER A O 1
ATOM 776 N N . ASP A 1 102 ? 4.756 2.823 -4.465 1.00 96.62 102 ASP A N 1
ATOM 777 C CA . ASP A 1 102 ? 5.107 3.287 -3.120 1.00 96.62 102 ASP A CA 1
ATOM 778 C C . ASP A 1 102 ? 3.877 3.431 -2.220 1.00 96.62 102 ASP A C 1
ATOM 780 O O . ASP A 1 102 ? 3.882 2.975 -1.076 1.00 96.62 102 ASP A O 1
ATOM 784 N N . HIS A 1 103 ? 2.779 3.992 -2.731 1.00 97.69 103 HIS A N 1
ATOM 785 C CA . HIS A 1 103 ? 1.539 4.118 -1.959 1.00 97.69 103 HIS A CA 1
ATOM 786 C C . HIS A 1 103 ? 0.874 2.765 -1.691 1.00 97.69 103 HIS A C 1
ATOM 788 O O . HIS A 1 103 ? 0.314 2.558 -0.609 1.00 97.69 103 HIS A O 1
ATOM 794 N N . ALA A 1 104 ? 0.967 1.825 -2.634 1.00 98.25 104 ALA A N 1
ATOM 795 C CA . ALA A 1 104 ? 0.515 0.457 -2.428 1.00 98.25 104 ALA A CA 1
ATOM 796 C C . ALA A 1 104 ? 1.301 -0.232 -1.295 1.00 98.25 104 ALA A C 1
ATOM 798 O O . ALA A 1 104 ? 0.695 -0.940 -0.493 1.00 98.25 104 ALA A O 1
ATOM 799 N N . VAL A 1 105 ? 2.610 0.017 -1.152 1.00 97.69 105 VAL A N 1
ATOM 800 C CA . VAL A 1 105 ? 3.386 -0.474 0.004 1.00 97.69 105 VAL A CA 1
ATOM 801 C C . VAL A 1 105 ? 3.020 0.283 1.279 1.00 97.69 105 VAL A C 1
ATOM 803 O O . VAL A 1 105 ? 2.591 -0.325 2.259 1.00 97.69 105 VAL A O 1
ATOM 806 N N . TYR A 1 106 ? 3.189 1.604 1.293 1.00 97.62 106 TYR A N 1
ATOM 807 C CA . TYR A 1 106 ? 3.081 2.391 2.519 1.00 97.62 106 TYR A CA 1
ATOM 808 C C . TYR A 1 106 ? 1.670 2.375 3.088 1.00 97.62 106 TYR A C 1
ATOM 810 O O . TYR A 1 106 ? 1.479 1.985 4.237 1.00 97.62 106 TYR A O 1
ATOM 818 N N . ILE A 1 107 ? 0.667 2.736 2.292 1.00 97.25 107 ILE A N 1
ATOM 819 C CA . ILE A 1 107 ? -0.710 2.725 2.780 1.00 97.25 107 ILE A CA 1
ATOM 820 C C . ILE A 1 107 ? -1.285 1.313 2.702 1.00 97.25 107 ILE A C 1
ATOM 822 O O . ILE A 1 107 ? -1.862 0.802 3.666 1.00 97.25 107 ILE A O 1
ATOM 826 N N . GLY A 1 108 ? -1.122 0.665 1.551 1.00 98.00 108 GLY A N 1
ATOM 827 C CA . GLY A 1 108 ? -1.773 -0.613 1.294 1.00 98.00 108 GLY A CA 1
ATOM 828 C C . GLY A 1 108 ? -1.277 -1.725 2.207 1.00 98.00 108 GLY A C 1
ATOM 829 O O . GLY A 1 108 ? -2.100 -2.485 2.714 1.00 98.00 108 GLY A O 1
ATOM 830 N N . VAL A 1 109 ? 0.026 -1.792 2.488 1.00 98.19 109 VAL A N 1
ATOM 831 C CA . VAL A 1 109 ? 0.614 -2.825 3.353 1.00 98.19 109 VAL A CA 1
ATOM 832 C C . VAL A 1 109 ? 0.840 -2.304 4.768 1.00 98.19 109 VAL A C 1
ATOM 834 O O . VAL A 1 109 ? 0.228 -2.812 5.709 1.00 98.19 109 VAL A O 1
ATOM 837 N N . ILE A 1 110 ? 1.709 -1.304 4.935 1.00 97.94 110 ILE A N 1
ATOM 838 C CA . ILE A 1 110 ? 2.199 -0.889 6.258 1.00 97.94 110 ILE A CA 1
ATOM 839 C C . ILE A 1 110 ? 1.062 -0.284 7.085 1.00 97.94 110 ILE A C 1
ATOM 841 O O . ILE A 1 110 ? 0.807 -0.740 8.201 1.00 97.94 110 ILE A O 1
ATOM 845 N N . THR A 1 111 ? 0.329 0.690 6.541 1.00 97.56 111 THR A N 1
ATOM 846 C CA . THR A 1 111 ? -0.774 1.335 7.266 1.00 97.56 111 THR A CA 1
ATOM 847 C C . THR A 1 111 ? -1.888 0.352 7.601 1.00 97.56 111 THR A C 1
ATOM 849 O O . THR A 1 111 ? -2.371 0.369 8.729 1.00 97.56 111 THR A O 1
ATOM 852 N N . ASN A 1 112 ? -2.267 -0.553 6.692 1.00 97.81 112 ASN A N 1
ATOM 853 C CA . ASN A 1 112 ? -3.239 -1.601 7.019 1.00 97.81 112 ASN A CA 1
ATOM 854 C C . ASN A 1 112 ? -2.749 -2.492 8.172 1.00 97.81 112 ASN A C 1
ATOM 856 O O . ASN A 1 112 ? -3.494 -2.701 9.125 1.00 97.81 112 ASN A O 1
ATOM 860 N N . ILE A 1 113 ? -1.504 -2.980 8.147 1.00 97.56 113 ILE A N 1
ATOM 861 C CA . ILE A 1 113 ? -0.961 -3.796 9.248 1.00 97.56 113 ILE A CA 1
ATOM 862 C C . ILE A 1 113 ? -1.013 -3.027 10.575 1.00 97.56 113 ILE A C 1
ATOM 864 O O . ILE A 1 113 ? -1.480 -3.570 11.577 1.00 97.56 113 ILE A O 1
ATOM 868 N N . ILE A 1 114 ? -0.590 -1.760 10.578 1.00 96.88 114 ILE A N 1
ATOM 869 C CA . ILE A 1 114 ? -0.602 -0.909 11.774 1.00 96.88 114 ILE A CA 1
ATOM 870 C C . ILE A 1 114 ? -2.032 -0.700 12.280 1.00 96.88 114 ILE A C 1
ATOM 872 O O . ILE A 1 114 ? -2.290 -0.912 13.461 1.00 96.88 114 ILE A O 1
ATOM 876 N N . LEU A 1 115 ? -2.979 -0.340 11.410 1.00 95.56 115 LEU A N 1
ATOM 877 C CA . LEU A 1 115 ? -4.379 -0.150 11.794 1.00 95.56 115 LEU A CA 1
ATOM 878 C C . LEU A 1 115 ? -5.010 -1.444 12.309 1.00 95.56 115 LEU A C 1
ATOM 880 O O . LEU A 1 115 ? -5.741 -1.407 13.296 1.00 95.56 115 LEU A O 1
ATOM 884 N N . GLY A 1 116 ? -4.696 -2.588 11.698 1.00 94.31 116 GLY A N 1
ATOM 885 C CA . GLY A 1 116 ? -5.125 -3.901 12.172 1.00 94.31 116 GLY A CA 1
ATOM 886 C C . GLY A 1 116 ? -4.611 -4.195 13.582 1.00 94.31 116 GLY A C 1
ATOM 887 O O . GLY A 1 116 ? -5.399 -4.545 14.460 1.00 94.31 116 GLY A O 1
ATOM 888 N N . LEU A 1 117 ? -3.312 -3.996 13.826 1.00 94.88 117 LEU A N 1
ATOM 889 C CA . LEU A 1 117 ? -2.691 -4.179 15.143 1.00 94.88 117 LEU A CA 1
ATOM 890 C C . LEU A 1 117 ? -3.271 -3.223 16.190 1.00 94.88 117 LEU A C 1
ATOM 892 O O . LEU A 1 117 ? -3.715 -3.662 17.248 1.00 94.88 117 LEU A O 1
ATOM 896 N N . LEU A 1 118 ? -3.320 -1.926 15.891 1.00 93.25 118 LEU A N 1
ATOM 897 C CA . LEU A 1 118 ? -3.838 -0.913 16.809 1.00 93.25 118 LEU A CA 1
ATOM 898 C C . LEU A 1 118 ? -5.324 -1.118 17.110 1.00 93.25 118 LEU A C 1
ATOM 900 O O . LEU A 1 118 ? -5.751 -0.930 18.245 1.00 93.25 118 LEU A O 1
ATOM 904 N N . SER A 1 119 ? -6.110 -1.579 16.139 1.00 90.94 119 SER A N 1
ATOM 905 C CA . SER A 1 119 ? -7.518 -1.909 16.369 1.00 90.94 119 SER A CA 1
ATOM 906 C C . SER A 1 119 ? -7.682 -3.085 17.336 1.00 90.94 119 SER A C 1
ATOM 908 O O . SER A 1 119 ? -8.556 -3.052 18.198 1.00 90.94 119 SER A O 1
ATOM 910 N N . VAL A 1 120 ? -6.820 -4.105 17.242 1.00 91.31 120 VAL A N 1
ATOM 911 C CA . VAL A 1 120 ? -6.815 -5.240 18.183 1.00 91.31 120 VAL A CA 1
ATOM 912 C C . VAL A 1 120 ? -6.384 -4.819 19.584 1.00 91.31 120 VAL A C 1
ATOM 914 O O . VAL A 1 120 ? -6.940 -5.317 20.561 1.00 91.31 120 VAL A O 1
ATOM 917 N N . LEU A 1 121 ? -5.386 -3.942 19.686 1.00 90.12 121 LEU A N 1
ATOM 918 C CA . LEU A 1 121 ? -4.765 -3.580 20.960 1.00 90.12 121 LEU A CA 1
ATOM 919 C C . LEU A 1 121 ? -5.533 -2.482 21.701 1.00 90.12 121 LEU A C 1
ATOM 921 O O . LEU A 1 121 ? -5.719 -2.578 22.909 1.00 90.12 121 LEU A O 1
ATOM 925 N N . VAL A 1 122 ? -5.993 -1.460 20.981 1.00 88.75 122 VAL A N 1
ATOM 926 C CA . VAL A 1 122 ? -6.498 -0.207 21.563 1.00 88.75 122 VAL A CA 1
ATOM 927 C C . VAL A 1 122 ? -8.013 -0.083 21.415 1.00 88.75 122 VAL A C 1
ATOM 929 O O . VAL A 1 122 ? -8.689 0.369 22.333 1.00 88.75 122 VAL A O 1
ATOM 932 N N . LEU A 1 123 ? -8.591 -0.525 20.295 1.00 83.44 123 LEU A N 1
ATOM 933 C CA . LEU A 1 123 ? -10.021 -0.331 20.004 1.00 83.44 123 LEU A CA 1
ATOM 934 C C . LEU A 1 123 ? -10.917 -1.478 20.498 1.00 83.44 123 LEU A C 1
ATOM 936 O O . LEU A 1 123 ? -12.044 -1.640 20.024 1.00 83.44 123 LEU A O 1
ATOM 940 N N . ARG A 1 124 ? -10.465 -2.270 21.478 1.00 77.31 124 ARG A N 1
ATOM 941 C CA . ARG A 1 124 ? -11.294 -3.334 22.068 1.00 77.31 124 ARG A CA 1
ATOM 942 C C . ARG A 1 124 ? -12.552 -2.726 22.703 1.00 77.31 124 ARG A C 1
ATOM 944 O O . ARG A 1 124 ? -12.472 -1.805 23.522 1.00 77.31 124 ARG A O 1
ATOM 951 N N . GLY A 1 125 ? -13.715 -3.237 22.298 1.00 73.12 125 GLY A N 1
ATOM 952 C CA . GLY A 1 125 ? -15.023 -2.750 22.747 1.00 73.12 125 GLY A CA 1
ATOM 953 C C . GLY A 1 125 ? -15.482 -1.430 22.113 1.00 73.12 125 GLY A C 1
ATOM 954 O O . GLY A 1 125 ? -16.526 -0.918 22.504 1.00 73.12 125 GLY A O 1
ATOM 955 N N . ALA A 1 126 ? -14.740 -0.872 21.147 1.00 79.56 126 ALA A N 1
ATOM 956 C CA . ALA A 1 126 ? -15.206 0.271 20.367 1.00 79.56 126 ALA A CA 1
ATOM 957 C C . ALA A 1 126 ? -16.384 -0.118 19.455 1.00 79.56 126 ALA A C 1
ATOM 959 O O . ALA A 1 126 ? -16.591 -1.292 19.133 1.00 79.56 126 ALA A O 1
ATOM 960 N N . ALA A 1 127 ? -17.154 0.877 19.010 1.00 81.88 127 ALA A N 1
ATOM 961 C CA . ALA A 1 127 ? -18.297 0.638 18.141 1.00 81.88 127 ALA A CA 1
ATOM 962 C C . ALA A 1 127 ? -17.856 0.017 16.802 1.00 81.88 127 ALA A C 1
ATOM 964 O O . ALA A 1 127 ? -17.028 0.579 16.085 1.00 81.88 127 ALA A O 1
ATOM 965 N N . ALA A 1 128 ? -18.453 -1.123 16.445 1.00 85.94 128 ALA A N 1
ATOM 966 C CA . ALA A 1 128 ? -18.105 -1.899 15.251 1.00 85.94 128 ALA A CA 1
ATOM 967 C C . ALA A 1 128 ? -18.167 -1.082 13.942 1.00 85.94 128 ALA A C 1
ATOM 969 O O . ALA A 1 128 ? -17.391 -1.299 13.016 1.00 85.94 128 ALA A O 1
ATOM 970 N N . TRP A 1 129 ? -19.050 -0.089 13.850 1.00 88.31 129 TRP A N 1
ATOM 971 C CA . TRP A 1 129 ? -19.138 0.743 12.649 1.00 88.31 129 TRP A CA 1
ATOM 972 C C . TRP A 1 129 ? -17.854 1.558 12.393 1.00 88.31 129 TRP A C 1
ATOM 974 O O . TRP A 1 129 ? -17.506 1.768 11.233 1.00 88.31 129 TRP A O 1
ATOM 984 N N . ILE A 1 130 ? -17.109 1.949 13.440 1.00 89.06 130 ILE A N 1
ATOM 985 C CA . ILE A 1 130 ? -15.851 2.708 13.315 1.00 89.06 130 ILE A CA 1
ATOM 986 C C . ILE A 1 130 ? -14.820 1.868 12.563 1.00 89.06 130 ILE A C 1
ATOM 988 O O . ILE A 1 130 ? -14.231 2.331 11.588 1.00 89.06 130 ILE A O 1
ATOM 992 N N . GLY A 1 131 ? -14.651 0.604 12.965 1.00 90.12 131 GLY A N 1
ATOM 993 C CA . GLY A 1 131 ? -13.736 -0.323 12.300 1.00 90.12 131 GLY A CA 1
ATOM 994 C C . GLY A 1 131 ? -14.096 -0.549 10.830 1.00 90.12 131 GLY A C 1
ATOM 995 O O . GLY A 1 131 ? -13.211 -0.695 9.991 1.00 90.12 131 GLY A O 1
ATOM 996 N N . HIS A 1 132 ? -15.386 -0.534 10.487 1.00 91.81 132 HIS A N 1
ATOM 997 C CA . HIS A 1 132 ? -15.831 -0.675 9.102 1.00 91.81 132 HIS A CA 1
ATOM 998 C C . HIS A 1 132 ? -15.570 0.579 8.258 1.00 91.81 132 HIS A C 1
ATOM 1000 O O . HIS A 1 132 ? -15.029 0.461 7.160 1.00 91.81 132 HIS A O 1
ATOM 1006 N N . VAL A 1 133 ? -15.885 1.769 8.779 1.00 92.81 133 VAL A N 1
ATOM 1007 C CA . VAL A 1 133 ? -15.626 3.045 8.091 1.00 92.81 133 VAL A CA 1
ATOM 1008 C C . VAL A 1 133 ? -14.132 3.245 7.866 1.00 92.81 133 VAL A C 1
ATOM 1010 O O . VAL A 1 133 ? -13.730 3.584 6.757 1.00 92.81 133 VAL A O 1
ATOM 1013 N N . VAL A 1 134 ? -13.302 2.973 8.878 1.00 94.31 134 VAL A N 1
ATOM 1014 C CA . VAL A 1 134 ? -11.841 3.072 8.754 1.00 94.31 134 VAL A CA 1
ATOM 1015 C C . VAL A 1 134 ? -11.316 2.097 7.705 1.00 94.31 134 VAL A C 1
ATOM 1017 O O . VAL A 1 134 ? -10.566 2.489 6.812 1.00 94.31 134 VAL A O 1
ATOM 1020 N N . PHE A 1 135 ? -11.743 0.835 7.767 1.00 95.69 135 PHE A N 1
ATOM 1021 C CA . PHE A 1 135 ? -11.313 -0.181 6.815 1.00 95.69 135 PHE A CA 1
ATOM 1022 C C . PHE A 1 135 ? -11.685 0.172 5.368 1.00 95.69 135 PHE A C 1
ATOM 1024 O O . PHE A 1 135 ? -10.821 0.127 4.487 1.00 95.69 135 PHE A O 1
ATOM 1031 N N . LEU A 1 136 ? -12.948 0.538 5.124 1.00 95.75 136 LEU A N 1
ATOM 1032 C CA . LEU A 1 136 ? -13.431 0.879 3.788 1.00 95.75 136 LEU A CA 1
ATOM 1033 C C . LEU A 1 136 ? -12.841 2.192 3.283 1.00 95.75 136 LEU A C 1
ATOM 1035 O O . LEU A 1 136 ? -12.370 2.234 2.153 1.00 95.75 136 LEU A O 1
ATOM 1039 N N . GLY A 1 137 ? -12.831 3.248 4.096 1.00 96.56 137 GLY A N 1
ATOM 1040 C CA . GLY A 1 137 ? -12.346 4.560 3.674 1.00 96.56 137 GLY A CA 1
ATOM 1041 C C . GLY A 1 137 ? -10.862 4.544 3.303 1.00 96.56 137 GLY A C 1
ATOM 1042 O O . GLY A 1 137 ? -10.484 5.108 2.278 1.00 96.56 137 GLY A O 1
ATOM 1043 N N . VAL A 1 138 ? -10.031 3.811 4.058 1.00 97.06 138 VAL A N 1
ATOM 1044 C CA . VAL A 1 138 ? -8.613 3.626 3.713 1.00 97.06 138 VAL A CA 1
ATOM 1045 C C . VAL A 1 138 ? -8.468 2.809 2.433 1.00 97.06 138 VAL A C 1
ATOM 1047 O O . VAL A 1 138 ? -7.791 3.246 1.507 1.00 97.06 138 VAL A O 1
ATOM 1050 N N . ASN A 1 139 ? -9.100 1.634 2.345 1.00 97.81 139 ASN A N 1
ATOM 1051 C CA . ASN A 1 139 ? -8.841 0.721 1.230 1.00 97.81 139 ASN A CA 1
ATOM 1052 C C . ASN A 1 139 ? -9.516 1.153 -0.076 1.00 97.81 139 ASN A C 1
ATOM 1054 O O . ASN A 1 139 ? -8.875 1.095 -1.119 1.00 97.81 139 ASN A O 1
ATOM 1058 N N . LEU A 1 140 ? -10.762 1.629 -0.046 1.00 97.12 140 LEU A N 1
ATOM 1059 C CA . LEU A 1 140 ? -11.429 2.158 -1.241 1.00 97.12 140 LEU A CA 1
ATOM 1060 C C . LEU A 1 140 ? -10.787 3.471 -1.694 1.00 97.12 140 LEU A C 1
ATOM 1062 O O . LEU A 1 140 ? -10.547 3.643 -2.887 1.00 97.12 140 LEU A O 1
ATOM 1066 N N . GLY A 1 141 ? -10.445 4.362 -0.754 1.00 97.38 141 GLY A N 1
ATOM 1067 C CA . GLY A 1 141 ? -9.701 5.586 -1.058 1.00 97.38 141 GLY A CA 1
ATOM 1068 C C . GLY A 1 141 ? -8.360 5.282 -1.726 1.00 97.38 141 GLY A C 1
ATOM 1069 O O . GLY A 1 141 ? -8.031 5.886 -2.747 1.00 97.38 141 GLY A O 1
ATOM 1070 N N . LEU A 1 142 ? -7.632 4.282 -1.219 1.00 98.25 142 LEU A N 1
ATOM 1071 C CA . LEU A 1 142 ? -6.373 3.833 -1.806 1.00 98.25 142 LEU A CA 1
ATOM 1072 C C . LEU A 1 142 ? -6.553 3.188 -3.186 1.00 98.25 142 LEU A C 1
ATOM 1074 O O . LEU A 1 142 ? -5.775 3.500 -4.081 1.00 98.25 142 LEU A O 1
ATOM 1078 N N . VAL A 1 143 ? -7.568 2.336 -3.391 1.00 98.25 143 VAL A N 1
ATOM 1079 C CA . VAL A 1 143 ? -7.871 1.760 -4.718 1.00 98.25 143 VAL A CA 1
ATOM 1080 C C . VAL A 1 143 ? -8.076 2.874 -5.740 1.00 98.25 143 VAL A C 1
ATOM 1082 O O . VAL A 1 143 ? -7.422 2.881 -6.781 1.00 98.25 143 VAL A O 1
ATOM 1085 N N . VAL A 1 144 ? -8.937 3.845 -5.423 1.00 97.88 144 VAL A N 1
ATOM 1086 C CA . VAL A 1 144 ? -9.205 4.992 -6.299 1.00 97.88 144 VAL A CA 1
ATOM 1087 C C . VAL A 1 144 ? -7.921 5.783 -6.549 1.00 97.88 144 VAL A C 1
ATOM 1089 O O . VAL A 1 144 ? -7.603 6.087 -7.695 1.00 97.88 144 VAL A O 1
ATOM 1092 N N . PHE A 1 145 ? -7.147 6.076 -5.504 1.00 97.75 145 PHE A N 1
ATOM 1093 C CA . PHE A 1 145 ? -5.921 6.860 -5.627 1.00 97.75 145 PHE A CA 1
ATOM 1094 C C . PHE A 1 145 ? -4.852 6.170 -6.486 1.00 97.75 145 PHE A C 1
ATOM 1096 O O . PHE A 1 145 ? -4.296 6.799 -7.383 1.00 97.75 145 PHE A O 1
ATOM 1103 N N . VAL A 1 146 ? -4.604 4.876 -6.263 1.00 98.00 146 VAL A N 1
ATOM 1104 C CA . VAL A 1 146 ? -3.643 4.077 -7.039 1.00 98.00 146 VAL A CA 1
ATOM 1105 C C . VAL A 1 146 ? -4.065 3.978 -8.500 1.00 98.00 146 VAL A C 1
ATOM 1107 O O . VAL A 1 146 ? -3.225 4.163 -9.375 1.00 98.00 146 VAL A O 1
ATOM 1110 N N . ILE A 1 147 ? -5.355 3.766 -8.786 1.00 97.75 147 ILE A N 1
ATOM 1111 C CA . ILE A 1 147 ? -5.862 3.806 -10.164 1.00 97.75 147 ILE A CA 1
ATOM 1112 C C . ILE A 1 147 ? -5.571 5.175 -10.784 1.00 97.75 147 ILE A C 1
ATOM 1114 O O . ILE A 1 147 ? -4.998 5.238 -11.866 1.00 97.75 147 ILE A O 1
ATOM 1118 N N . GLY A 1 148 ? -5.893 6.264 -10.080 1.00 96.88 148 GLY A N 1
ATOM 1119 C CA . GLY A 1 148 ? -5.640 7.628 -10.546 1.00 96.88 148 GLY A CA 1
ATOM 1120 C C . GLY A 1 148 ? -4.163 7.942 -10.793 1.00 96.88 148 GLY A C 1
ATOM 1121 O O . GLY A 1 148 ? -3.859 8.740 -11.676 1.00 96.88 148 GLY A O 1
ATOM 1122 N N . LEU A 1 149 ? -3.247 7.316 -10.050 1.00 96.81 149 LEU A N 1
ATOM 1123 C CA . LEU A 1 149 ? -1.811 7.392 -10.314 1.00 96.81 149 LEU A CA 1
ATOM 1124 C C . LEU A 1 149 ? -1.431 6.591 -11.564 1.00 96.81 149 LEU A C 1
ATOM 1126 O O . LEU A 1 149 ? -0.770 7.133 -12.441 1.00 96.81 149 LEU A O 1
ATOM 1130 N N . ILE A 1 150 ? -1.888 5.344 -11.697 1.00 96.94 150 ILE A N 1
ATOM 1131 C CA . ILE A 1 150 ? -1.558 4.488 -12.849 1.00 96.94 150 ILE A CA 1
ATOM 1132 C C . ILE A 1 150 ? -2.052 5.102 -14.166 1.00 96.94 150 ILE A C 1
ATOM 1134 O O . ILE A 1 150 ? -1.304 5.125 -15.138 1.00 96.94 150 ILE A O 1
ATOM 1138 N N . VAL A 1 151 ? -3.276 5.641 -14.196 1.00 96.62 151 VAL A N 1
ATOM 1139 C CA . VAL A 1 151 ? -3.840 6.307 -15.390 1.00 96.62 151 VAL A CA 1
ATOM 1140 C C . VAL A 1 151 ? -3.484 7.797 -15.489 1.00 96.62 151 VAL A C 1
ATOM 1142 O O . VAL A 1 151 ? -4.034 8.512 -16.319 1.00 96.62 151 VAL A O 1
ATOM 1145 N N . ASP A 1 152 ? -2.633 8.279 -14.585 1.00 95.44 152 ASP A N 1
ATOM 1146 C CA . ASP A 1 152 ? -2.188 9.667 -14.446 1.00 95.44 152 ASP A CA 1
ATOM 1147 C C . ASP A 1 152 ? -3.290 10.743 -14.553 1.00 95.44 152 ASP A C 1
ATOM 1149 O O . ASP A 1 152 ? -3.162 11.773 -15.207 1.00 95.44 152 ASP A O 1
ATOM 1153 N N . THR A 1 153 ? -4.408 10.524 -13.863 1.00 95.44 153 THR A N 1
ATOM 1154 C CA . THR A 1 153 ? -5.592 11.392 -13.938 1.00 95.44 153 THR A CA 1
ATOM 1155 C C . THR A 1 153 ? -5.765 12.195 -12.649 1.00 95.44 153 THR A C 1
ATOM 1157 O O . THR A 1 153 ? -5.960 11.635 -11.563 1.00 95.44 153 THR A O 1
ATOM 1160 N N . ALA A 1 154 ? -5.691 13.525 -12.739 1.00 93.00 154 ALA A N 1
ATOM 1161 C CA . ALA A 1 154 ? -5.772 14.419 -11.580 1.00 93.00 154 ALA A CA 1
ATOM 1162 C C . ALA A 1 154 ? -7.128 14.341 -10.860 1.00 93.00 154 ALA A C 1
ATOM 1164 O O . ALA A 1 154 ? -7.186 14.405 -9.632 1.00 93.00 154 ALA A O 1
ATOM 1165 N N . GLU A 1 155 ? -8.208 14.161 -11.611 1.00 93.94 155 GLU A N 1
ATOM 1166 C CA . GLU A 1 155 ? -9.585 14.083 -11.133 1.00 93.94 155 GLU A CA 1
ATOM 1167 C C . GLU A 1 155 ? -9.768 12.906 -10.170 1.00 93.94 155 GLU A C 1
ATOM 1169 O O . GLU A 1 155 ? -10.309 13.071 -9.077 1.00 93.94 155 GLU A O 1
ATOM 1174 N N . ILE A 1 156 ? -9.241 11.734 -10.530 1.00 92.06 156 ILE A N 1
ATOM 1175 C CA . ILE A 1 156 ? -9.332 10.519 -9.712 1.00 92.06 156 ILE A CA 1
ATOM 1176 C C . ILE A 1 156 ? -8.468 10.664 -8.449 1.00 92.06 156 ILE A C 1
ATOM 1178 O O . ILE A 1 156 ? -8.921 10.364 -7.338 1.00 92.06 156 ILE A O 1
ATOM 1182 N N . LYS A 1 157 ? -7.244 11.196 -8.596 1.00 95.00 157 LYS A N 1
ATOM 1183 C CA . LYS A 1 157 ? -6.322 11.455 -7.475 1.00 95.00 157 LYS A CA 1
ATOM 1184 C C . LYS A 1 157 ? -6.959 12.376 -6.423 1.00 95.00 157 LYS A C 1
ATOM 1186 O O . LYS A 1 157 ? -6.840 12.113 -5.226 1.00 95.00 157 LYS A O 1
ATOM 1191 N N . ARG A 1 158 ? -7.698 13.403 -6.865 1.00 94.94 158 ARG A N 1
ATOM 1192 C CA . ARG A 1 158 ? -8.420 14.369 -6.012 1.00 94.94 158 ARG A CA 1
ATOM 1193 C C . ARG A 1 158 ? -9.601 13.780 -5.237 1.00 94.94 158 ARG A C 1
ATOM 1195 O O . ARG A 1 158 ? -10.088 14.441 -4.329 1.00 94.94 158 ARG A O 1
ATOM 1202 N N . ILE A 1 159 ? -10.044 12.565 -5.550 1.00 95.69 159 ILE A N 1
ATOM 1203 C CA . ILE A 1 159 ? -11.073 11.857 -4.777 1.00 95.69 159 ILE A CA 1
ATOM 1204 C C . ILE A 1 159 ? -10.409 10.885 -3.801 1.00 95.69 159 ILE A C 1
ATOM 1206 O O . ILE A 1 159 ? -10.676 10.927 -2.601 1.00 95.69 159 ILE A O 1
ATOM 1210 N N . GLY A 1 160 ? -9.514 10.029 -4.304 1.00 94.75 160 GLY A N 1
ATOM 1211 C CA . GLY A 1 160 ? -8.902 8.972 -3.499 1.00 94.75 160 GLY A CA 1
ATOM 1212 C C . GLY A 1 160 ? -8.054 9.506 -2.342 1.00 94.75 160 GLY A C 1
ATOM 1213 O O . GLY A 1 160 ? -8.205 9.045 -1.209 1.00 94.75 160 GLY A O 1
ATOM 1214 N N . ALA A 1 161 ? -7.212 10.516 -2.598 1.00 94.50 161 ALA A N 1
ATOM 1215 C CA . ALA A 1 161 ? -6.318 11.058 -1.573 1.00 94.50 161 ALA A CA 1
ATOM 1216 C C . ALA A 1 161 ? -7.071 11.712 -0.398 1.00 94.50 161 ALA A C 1
ATOM 1218 O O . ALA A 1 161 ? -6.778 11.347 0.743 1.00 94.50 161 ALA A O 1
ATOM 1219 N N . PRO A 1 162 ? -8.063 12.604 -0.607 1.00 96.75 162 PRO A N 1
ATOM 1220 C CA . PRO A 1 162 ? -8.807 13.180 0.512 1.00 96.75 162 PRO A CA 1
ATOM 1221 C C . PRO A 1 162 ? -9.629 12.157 1.296 1.00 96.75 162 PRO A C 1
ATOM 1223 O O . PRO A 1 162 ? -9.622 12.206 2.522 1.00 96.75 162 PRO A O 1
ATOM 1226 N N . VAL A 1 163 ? -10.299 11.209 0.625 1.00 97.56 163 VAL A N 1
ATOM 1227 C CA . VAL A 1 163 ? -11.097 10.167 1.302 1.00 97.56 163 VAL A CA 1
ATOM 1228 C C . VAL A 1 163 ? -10.220 9.345 2.242 1.00 97.56 163 VAL A C 1
ATOM 1230 O O . VAL A 1 163 ? -10.538 9.180 3.422 1.00 97.56 163 VAL A O 1
ATOM 1233 N N . MET A 1 164 ? -9.080 8.880 1.737 1.00 95.94 164 MET A N 1
ATOM 1234 C CA . MET A 1 164 ? -8.095 8.141 2.516 1.00 95.94 164 MET A CA 1
ATOM 1235 C C . MET A 1 164 ? -7.526 8.995 3.658 1.00 95.94 164 MET A C 1
ATOM 1237 O O . MET A 1 164 ? -7.530 8.554 4.805 1.00 95.94 164 MET A O 1
ATOM 1241 N N . GLY A 1 165 ? -7.094 10.227 3.373 1.00 95.25 165 GLY A N 1
ATOM 1242 C CA . GLY A 1 165 ? -6.502 11.131 4.361 1.00 95.25 165 GLY A CA 1
ATOM 1243 C C . GLY A 1 165 ? -7.450 11.472 5.512 1.00 95.25 165 GLY A C 1
ATOM 1244 O O . GLY A 1 165 ? -7.081 11.325 6.676 1.00 95.25 165 GLY A O 1
ATOM 1245 N N . VAL A 1 166 ? -8.697 11.848 5.210 1.00 97.25 166 VAL A N 1
ATOM 1246 C CA . VAL A 1 166 ? -9.725 12.116 6.231 1.00 97.25 166 VAL A CA 1
ATOM 1247 C C . VAL A 1 166 ? -10.011 10.861 7.052 1.00 97.25 166 VAL A C 1
ATOM 1249 O O . VAL A 1 166 ? -10.076 10.937 8.277 1.00 97.25 166 VAL A O 1
ATOM 1252 N N . THR A 1 167 ? -10.117 9.696 6.409 1.00 96.88 167 THR A N 1
ATOM 1253 C CA . THR A 1 167 ? -10.350 8.432 7.123 1.00 96.88 167 THR A CA 1
ATOM 1254 C C . THR A 1 167 ? -9.214 8.116 8.097 1.00 96.88 167 THR A C 1
ATOM 1256 O O . THR A 1 167 ? -9.473 7.710 9.229 1.00 96.88 167 THR A O 1
ATOM 1259 N N . LEU A 1 168 ? -7.960 8.334 7.692 1.00 96.00 168 LEU A N 1
ATOM 1260 C CA . LEU A 1 168 ? -6.797 8.129 8.556 1.00 96.00 168 LEU A CA 1
ATOM 1261 C C . LEU A 1 168 ? -6.789 9.094 9.743 1.00 96.00 168 LEU A C 1
ATOM 1263 O O . LEU A 1 168 ? -6.543 8.662 10.866 1.00 96.00 168 LEU A O 1
ATOM 1267 N N . LEU A 1 169 ? -7.112 10.372 9.528 1.00 96.50 169 LEU A N 1
ATOM 1268 C CA . LEU A 1 169 ? -7.222 11.349 10.616 1.00 96.50 169 LEU A CA 1
ATOM 1269 C C . LEU A 1 169 ? -8.314 10.960 11.619 1.00 96.50 169 LEU A C 1
ATOM 1271 O O . LEU A 1 169 ? -8.088 11.013 12.826 1.00 96.50 169 LEU A O 1
ATOM 1275 N N . VAL A 1 170 ? -9.472 10.508 11.132 1.00 94.50 170 VAL A N 1
ATOM 1276 C CA . VAL A 1 170 ? -10.563 10.014 11.984 1.00 94.50 170 VAL A CA 1
ATOM 1277 C C . VAL A 1 170 ? -10.130 8.773 12.769 1.00 94.50 170 VAL A C 1
ATOM 1279 O O . VAL A 1 170 ? -10.354 8.704 13.977 1.00 94.50 170 VAL A O 1
ATOM 1282 N N . ALA A 1 171 ? -9.467 7.812 12.119 1.00 93.62 171 ALA A N 1
ATOM 1283 C CA . ALA A 1 171 ? -8.942 6.619 12.781 1.00 93.62 171 ALA A CA 1
ATOM 1284 C C . ALA A 1 171 ? -7.960 6.984 13.905 1.00 93.62 171 ALA A C 1
ATOM 1286 O O . ALA A 1 171 ? -8.077 6.476 15.020 1.00 93.62 171 ALA A O 1
ATOM 1287 N N . LEU A 1 172 ? -7.027 7.899 13.625 1.00 94.12 172 LEU A N 1
ATOM 1288 C CA . LEU A 1 172 ? -6.056 8.390 14.600 1.00 94.12 172 LEU A CA 1
ATOM 1289 C C . LEU A 1 172 ? -6.728 9.108 15.770 1.00 94.12 172 LEU A C 1
ATOM 1291 O O . LEU A 1 172 ? -6.347 8.868 16.912 1.00 94.12 172 LEU A O 1
ATOM 1295 N N . ALA A 1 173 ? -7.747 9.930 15.517 1.00 93.94 173 ALA A N 1
ATOM 1296 C CA . ALA A 1 173 ? -8.493 10.604 16.575 1.00 93.94 173 ALA A CA 1
ATOM 1297 C C . ALA A 1 173 ? -9.157 9.597 17.530 1.00 93.94 173 ALA A C 1
ATOM 1299 O O . ALA A 1 173 ? -9.007 9.711 18.747 1.00 93.94 173 ALA A O 1
ATOM 1300 N N . PHE A 1 174 ? -9.826 8.567 16.999 1.00 92.44 174 PHE A N 1
ATOM 1301 C CA . PHE A 1 174 ? -10.423 7.513 17.828 1.00 92.44 174 PHE A CA 1
ATOM 1302 C C . PHE A 1 174 ? -9.377 6.720 18.612 1.00 92.44 174 PHE A C 1
ATOM 1304 O O . PHE A 1 174 ? -9.575 6.443 19.796 1.00 92.44 174 PHE A O 1
ATOM 1311 N N . LEU A 1 175 ? -8.262 6.372 17.968 1.00 91.44 175 LEU A N 1
ATOM 1312 C CA . LEU A 1 175 ? -7.150 5.681 18.616 1.00 91.44 175 LEU A CA 1
ATOM 1313 C C . LEU A 1 175 ? -6.557 6.512 19.759 1.00 91.44 175 LEU A C 1
ATOM 1315 O O . LEU A 1 175 ? -6.351 5.974 20.843 1.00 91.44 175 LEU A O 1
ATOM 1319 N N . ALA A 1 176 ? -6.344 7.812 19.546 1.00 91.62 176 ALA A N 1
ATOM 1320 C CA . ALA A 1 176 ? -5.803 8.723 20.549 1.00 91.62 176 ALA A CA 1
ATOM 1321 C C . ALA A 1 176 ? -6.743 8.874 21.753 1.00 91.62 176 ALA A C 1
ATOM 1323 O O . ALA A 1 176 ? -6.320 8.668 22.889 1.00 91.62 176 ALA A O 1
ATOM 1324 N N . VAL A 1 177 ? -8.033 9.146 21.512 1.00 91.56 177 VAL A N 1
ATOM 1325 C CA . VAL A 1 177 ? -9.043 9.261 22.580 1.00 91.56 177 VAL A CA 1
ATOM 1326 C C . VAL A 1 177 ? -9.110 7.976 23.402 1.00 91.56 177 VAL A C 1
ATOM 1328 O O . VAL A 1 177 ? -9.125 8.015 24.633 1.00 91.56 177 VAL A O 1
ATOM 1331 N N . ARG A 1 178 ? -9.113 6.818 22.733 1.00 89.00 178 ARG A N 1
ATOM 1332 C CA . ARG A 1 178 ? -9.212 5.531 23.419 1.00 89.00 178 ARG A CA 1
ATOM 1333 C C . ARG A 1 178 ? -7.954 5.212 24.223 1.00 89.00 178 ARG A C 1
ATOM 1335 O O . ARG A 1 178 ? -8.078 4.771 25.366 1.00 89.00 178 ARG A O 1
ATOM 1342 N N . ALA A 1 179 ? -6.775 5.479 23.666 1.00 88.50 179 ALA A N 1
ATOM 1343 C CA . ALA A 1 179 ? -5.504 5.317 24.361 1.00 88.50 179 ALA A CA 1
ATOM 1344 C C . ALA A 1 179 ? -5.428 6.196 25.619 1.00 88.50 179 ALA A C 1
ATOM 1346 O O . ALA A 1 179 ? -5.082 5.691 26.682 1.00 88.50 179 ALA A O 1
ATOM 1347 N N . TRP A 1 180 ? -5.833 7.468 25.537 1.00 87.69 180 TRP A N 1
ATOM 1348 C CA . TRP A 1 180 ? -5.871 8.364 26.699 1.00 87.69 180 TRP A CA 1
ATOM 1349 C C . TRP A 1 180 ? -6.876 7.926 27.762 1.00 87.69 180 TRP A C 1
ATOM 1351 O O . TRP A 1 180 ? -6.565 7.976 28.944 1.00 87.69 180 TRP A O 1
ATOM 1361 N N . SER A 1 181 ? -8.047 7.425 27.358 1.00 84.88 181 SER A N 1
ATOM 1362 C CA . SER A 1 181 ? -9.044 6.905 28.307 1.00 84.88 181 SER A CA 1
ATOM 1363 C C . SER A 1 181 ? -8.623 5.614 29.022 1.00 84.88 181 SER A C 1
ATOM 1365 O O . SER A 1 181 ? -9.304 5.186 29.946 1.00 84.88 181 SER A O 1
ATOM 1367 N N . SER A 1 182 ? -7.543 4.972 28.566 1.00 74.50 182 SER A N 1
ATOM 1368 C CA . SER A 1 182 ? -7.050 3.694 29.090 1.00 74.50 182 SER A CA 1
ATOM 1369 C C . SER A 1 182 ? -5.736 3.843 29.873 1.00 74.50 182 SER A C 1
ATOM 1371 O O . SER A 1 182 ? -5.129 2.832 30.221 1.00 74.50 182 SER A O 1
ATOM 1373 N N . ALA A 1 183 ? -5.269 5.075 30.117 1.00 68.06 183 ALA A N 1
ATOM 1374 C CA . ALA A 1 183 ? -4.102 5.327 30.958 1.00 68.06 183 ALA A CA 1
ATOM 1375 C C . ALA A 1 183 ? -4.411 4.924 32.418 1.00 68.06 183 ALA A C 1
ATOM 1377 O O . ALA A 1 183 ? -5.509 5.229 32.887 1.00 68.06 183 ALA A O 1
ATOM 1378 N N . PRO A 1 184 ? -3.494 4.236 33.128 1.00 57.47 184 PRO A N 1
ATOM 1379 C CA . PRO A 1 184 ? -3.723 3.828 34.511 1.00 57.47 184 PRO A CA 1
ATOM 1380 C C . PRO A 1 184 ? -3.951 5.048 35.399 1.00 57.47 184 PRO A C 1
ATOM 1382 O O . PRO A 1 184 ? -3.215 6.032 35.305 1.00 57.47 184 PRO A O 1
ATOM 1385 N N . ASP A 1 185 ? -4.953 4.960 36.267 1.00 57.94 185 ASP A N 1
ATOM 1386 C CA . ASP A 1 185 ? -5.169 5.932 37.326 1.00 57.94 185 ASP A CA 1
ATOM 1387 C C . ASP A 1 185 ? -3.971 5.827 38.283 1.00 57.94 185 ASP A C 1
ATOM 1389 O O . ASP A 1 185 ? -3.712 4.771 38.860 1.00 57.94 185 ASP A O 1
ATOM 1393 N N . THR A 1 186 ? -3.179 6.891 38.425 1.00 58.91 186 THR A N 1
ATOM 1394 C CA . THR A 1 186 ? -1.973 6.901 39.278 1.00 58.91 186 THR A CA 1
ATOM 1395 C C . THR A 1 186 ? -2.289 6.738 40.772 1.00 58.91 186 THR A C 1
ATOM 1397 O O . THR A 1 186 ? -1.377 6.733 41.589 1.00 58.91 186 THR A O 1
ATOM 1400 N N . SER A 1 187 ? -3.566 6.573 41.127 1.00 56.31 187 SER A N 1
ATOM 1401 C CA . SER A 1 187 ? -4.071 6.328 42.478 1.00 56.31 187 SER A CA 1
ATOM 1402 C C . SER A 1 187 ? -3.681 4.953 43.043 1.00 56.31 187 SER A C 1
ATOM 1404 O O . SER A 1 187 ? -3.585 4.815 44.259 1.00 56.31 187 SER A O 1
ATOM 1406 N N . GLU A 1 188 ? -3.373 3.952 42.205 1.00 53.72 188 GLU A N 1
ATOM 1407 C CA . GLU A 1 188 ? -2.871 2.641 42.672 1.00 53.72 188 GLU A CA 1
ATOM 1408 C C . GLU A 1 188 ? -1.408 2.679 43.158 1.00 53.72 188 GLU A C 1
ATOM 1410 O O . GLU A 1 188 ? -0.982 1.776 43.877 1.00 53.72 188 GLU A O 1
ATOM 1415 N N . LEU A 1 189 ? -0.639 3.719 42.808 1.00 57.50 189 LEU A N 1
ATOM 1416 C CA . LEU A 1 189 ? 0.743 3.907 43.276 1.00 57.50 189 LEU A CA 1
ATOM 1417 C C . LEU A 1 189 ? 0.831 4.652 44.620 1.00 57.50 189 LEU A C 1
ATOM 1419 O O . LEU A 1 189 ? 1.896 4.644 45.231 1.00 57.50 189 LEU A O 1
ATOM 1423 N N . ASP A 1 190 ? -0.277 5.239 45.086 1.00 58.69 190 ASP A N 1
ATOM 1424 C CA . ASP A 1 190 ? -0.393 5.941 46.375 1.00 58.69 190 ASP A CA 1
ATOM 1425 C C . ASP A 1 190 ? -1.067 5.077 47.462 1.00 58.69 190 ASP A C 1
ATOM 1427 O O . ASP A 1 190 ? -1.458 5.583 48.517 1.00 58.69 190 ASP A O 1
ATOM 1431 N N . ALA A 1 191 ? -1.224 3.766 47.235 1.00 65.00 191 ALA A N 1
ATOM 1432 C CA . ALA A 1 191 ? -1.734 2.866 48.265 1.00 65.00 191 ALA A CA 1
ATOM 1433 C C . ALA A 1 191 ? -0.773 2.875 49.476 1.00 65.00 191 ALA A C 1
ATOM 1435 O O . ALA A 1 191 ? 0.401 2.531 49.311 1.00 65.00 191 ALA A O 1
ATOM 1436 N N . PRO A 1 192 ? -1.230 3.273 50.681 1.00 64.44 192 PRO A N 1
ATOM 1437 C CA . PRO A 1 192 ? -0.362 3.363 51.845 1.00 64.44 192 PRO A CA 1
ATOM 1438 C C . PRO A 1 192 ? 0.207 1.985 52.188 1.00 64.44 192 PRO A C 1
ATOM 1440 O O . PRO A 1 192 ? -0.515 0.985 52.214 1.00 64.44 192 PRO A O 1
ATOM 1443 N N . GLU A 1 193 ? 1.517 1.959 52.427 1.00 65.50 193 GLU A N 1
ATOM 1444 C CA . GLU A 1 193 ? 2.272 0.780 52.840 1.00 65.50 193 GLU A CA 1
ATOM 1445 C C . GLU A 1 193 ? 1.585 0.149 54.069 1.00 65.50 193 GLU A C 1
ATOM 1447 O O . GLU A 1 193 ? 1.251 0.873 55.012 1.00 65.50 193 GLU A O 1
ATOM 1452 N N . PRO A 1 194 ? 1.286 -1.164 54.066 1.00 66.81 194 PRO A N 1
ATOM 1453 C CA . PRO A 1 194 ? 0.592 -1.785 55.184 1.00 66.81 194 PRO A CA 1
ATOM 1454 C C . PRO A 1 194 ? 1.474 -1.704 56.432 1.00 66.81 194 PRO A C 1
ATOM 1456 O O . PRO A 1 194 ? 2.596 -2.212 56.433 1.00 66.81 194 PRO A O 1
ATOM 1459 N N . ASP A 1 195 ? 0.945 -1.060 57.475 1.00 67.75 195 ASP A N 1
ATOM 1460 C CA . ASP A 1 195 ? 1.585 -0.932 58.784 1.00 67.75 195 ASP A CA 1
ATOM 1461 C C . ASP A 1 195 ? 2.111 -2.298 59.249 1.00 67.75 195 ASP A C 1
ATOM 1463 O O . ASP A 1 195 ? 1.370 -3.279 59.367 1.00 67.75 195 ASP A O 1
ATOM 1467 N N . SER A 1 196 ? 3.421 -2.356 59.483 1.00 62.28 196 SER A N 1
ATOM 1468 C CA . SER A 1 196 ? 4.109 -3.547 59.973 1.00 62.28 196 SER A CA 1
ATOM 1469 C C . SER A 1 196 ? 3.889 -3.668 61.481 1.00 62.28 196 SER A C 1
ATOM 1471 O O . SER A 1 196 ? 4.561 -3.012 62.275 1.00 62.28 196 SER A O 1
ATOM 1473 N N . THR A 1 197 ? 2.924 -4.503 61.871 1.00 63.34 197 THR A N 1
ATOM 1474 C CA . THR A 1 197 ? 2.746 -4.986 63.253 1.00 63.34 197 THR A CA 1
ATOM 1475 C C . THR A 1 197 ? 3.317 -6.381 63.420 1.00 63.34 197 THR A C 1
ATOM 1477 O O . THR A 1 197 ? 2.948 -7.244 62.588 1.00 63.34 197 THR A O 1
#

Sequence (197 aa):
LVQLGALFIGGLIISLGLMLGFEQAAGGIYLLTQLVAVVLFVVRIMPRALRRDWTASDPMRHFGAASLWAVVALLLFMYLVFTFISAGDPDELPFNVLIASDHAVYIGVITNIILGLLSVLVLRGAAAWIGHVVFLGVNLGLVVF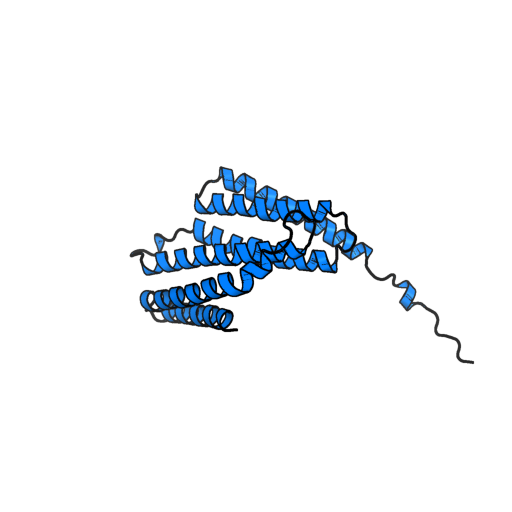VIGLIVDTAEIKRIGAPVMGVTLLVALAFLAVRAWSSAPDTSELDAPEPDST